Protein AF-A0A927SHE0-F1 (afdb_monomer_lite)

pLDDT: mean 82.06, std 12.83, range [36.84, 95.5]

Secondary structure (DSSP, 8-state):
--------PPPP-PPP-----SS-TTHHHHHHHHHHHHHHHHHHHHHHHHHT--SSHHHHHHHHHHHHHHHHHHHHHHHHHHHHHHHHHHHHHHHHHHTTPPPPHHHHHHS--TTHHHHHHHHHHHHHHHHHHHHHHH--PPP---PPPPHHHHGGGGSTTTHHHHGGG-------HHHHHHHHHHHHHHHHHHHH-TT-HHHHHHHHHTHHHHHHHHHHHHHHHHHHHHHHHHHHHHHHHHHHHHHHHHHHHHHHHHHTT-STT--

Sequence (267 aa):
MQQKKKQKTIAPVKKPFMRGSAVDGTTAKEAVKFFFALLLMLVANLLLGSASMWDAAWLNIAFNLALLLVIYSVFYQNGSVKGAVAVNQGEIMLQREEAGHNVDPKDRATCYHPLKGLFIGLLGTLPLLICAVVLGFMAQLQYTGLGNLPSWIASLQRQPEMGAALAIYDDAAALNTEDVLRMIVRMYIMPWVNIVDTGNRVGLLWLERLSVLVMALPAVSYGLGYTRGVGIRTRVHTDIAMGKRKRARKERKQQRARVSKGPEQLN

Structure (mmCIF, N/CA/C/O backbone):
data_AF-A0A927SHE0-F1
#
_entry.id   AF-A0A927SHE0-F1
#
loop_
_atom_site.group_PDB
_atom_site.id
_atom_site.type_symbol
_atom_site.label_atom_id
_atom_site.label_alt_id
_atom_site.label_comp_id
_atom_site.label_asym_id
_atom_site.label_entity_id
_atom_site.label_seq_id
_atom_site.pdbx_PDB_ins_code
_atom_site.Cartn_x
_atom_site.Cartn_y
_atom_site.Cartn_z
_atom_site.occupancy
_atom_site.B_iso_or_equiv
_atom_site.auth_seq_id
_atom_site.auth_comp_id
_atom_site.auth_asym_id
_atom_site.auth_atom_id
_atom_site.pdbx_PDB_model_num
ATOM 1 N N . MET A 1 1 ? 0.603 -26.888 42.152 1.00 37.19 1 MET A N 1
ATOM 2 C CA . MET A 1 1 ? 0.425 -26.458 40.744 1.00 37.19 1 MET A CA 1
ATOM 3 C C . MET A 1 1 ? -0.765 -25.505 40.645 1.00 37.19 1 MET A C 1
ATOM 5 O O . MET A 1 1 ? -1.903 -25.944 40.739 1.00 37.19 1 MET A O 1
ATOM 9 N N . GLN A 1 2 ? -0.531 -24.194 40.532 1.00 37.22 2 GLN A N 1
ATOM 10 C CA . GLN A 1 2 ? -1.612 -23.212 40.373 1.00 37.22 2 GLN A CA 1
ATOM 11 C C . GLN A 1 2 ? -2.127 -23.240 38.928 1.00 37.22 2 GLN A C 1
ATOM 13 O O . GLN A 1 2 ? -1.436 -22.814 38.003 1.0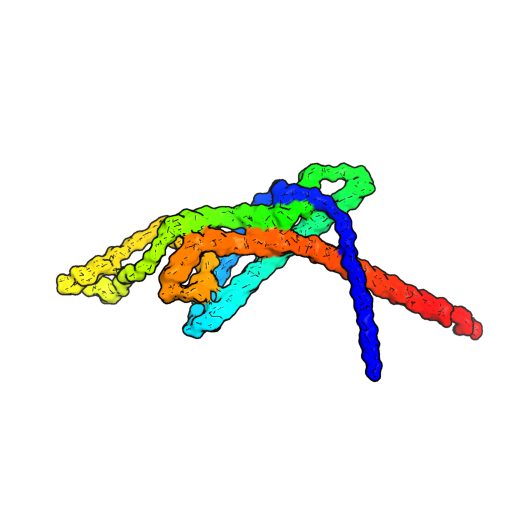0 37.22 2 GLN A O 1
ATOM 18 N N . GLN A 1 3 ? -3.348 -23.735 38.722 1.00 36.84 3 GLN A N 1
ATOM 19 C CA . GLN A 1 3 ? -4.032 -23.627 37.436 1.00 36.84 3 GLN A CA 1
ATOM 20 C C . GLN A 1 3 ? -4.277 -22.142 37.120 1.00 36.84 3 GLN A C 1
ATOM 22 O O . GLN A 1 3 ? -5.165 -21.503 37.693 1.00 36.84 3 GLN A O 1
ATOM 27 N N . LYS A 1 4 ? -3.495 -21.574 36.190 1.00 39.28 4 LYS A N 1
ATOM 28 C CA . LYS A 1 4 ? -3.797 -20.284 35.551 1.00 39.28 4 LYS A CA 1
ATOM 29 C C . LYS A 1 4 ? -5.188 -20.393 34.919 1.00 39.28 4 LYS A C 1
ATOM 31 O O . LYS A 1 4 ? -5.344 -20.981 33.851 1.00 39.28 4 LYS A O 1
ATOM 36 N N . LYS A 1 5 ? -6.209 -19.832 35.577 1.00 40.69 5 LYS A N 1
ATOM 37 C CA . LYS A 1 5 ? -7.553 -19.654 35.006 1.00 40.69 5 LYS A CA 1
ATOM 38 C C . LYS A 1 5 ? -7.408 -18.953 33.654 1.00 40.69 5 LYS A C 1
ATOM 40 O O . LYS A 1 5 ? -7.139 -17.752 33.622 1.00 40.69 5 LYS A O 1
ATOM 45 N N . LYS A 1 6 ? -7.598 -19.694 32.554 1.00 40.31 6 LYS A N 1
ATOM 46 C CA . LYS A 1 6 ? -7.724 -19.136 31.201 1.00 40.31 6 LYS A CA 1
ATOM 47 C C . LYS A 1 6 ? -8.777 -18.029 31.258 1.00 40.31 6 LYS A C 1
ATOM 49 O O . LYS A 1 6 ? -9.947 -18.285 31.551 1.00 40.31 6 LYS A O 1
ATOM 54 N N . GLN A 1 7 ? -8.348 -16.786 31.053 1.00 43.44 7 GLN A N 1
ATOM 55 C CA . GLN A 1 7 ? -9.254 -15.656 30.889 1.00 43.44 7 GLN A CA 1
ATOM 56 C C . GLN A 1 7 ? -10.200 -16.000 29.738 1.00 43.44 7 GLN A C 1
ATOM 58 O O . GLN A 1 7 ? -9.745 -16.203 28.618 1.00 43.44 7 GLN A O 1
ATOM 63 N N . LYS A 1 8 ? -11.506 -16.108 30.019 1.00 47.25 8 LYS A N 1
ATOM 64 C CA . LYS A 1 8 ? -12.535 -16.236 28.980 1.00 47.25 8 LYS A CA 1
ATOM 65 C C . LYS A 1 8 ? -12.424 -15.015 28.066 1.00 47.25 8 LYS A C 1
ATOM 67 O O . LYS A 1 8 ? -12.847 -13.925 28.457 1.00 47.25 8 LYS A O 1
ATOM 72 N N . THR A 1 9 ? -11.826 -15.201 26.894 1.00 52.00 9 THR A N 1
ATOM 73 C CA . THR A 1 9 ? -11.775 -14.220 25.812 1.00 52.00 9 THR A CA 1
ATOM 74 C C . THR A 1 9 ? -13.210 -13.852 25.459 1.00 52.00 9 THR A C 1
ATOM 76 O O . THR A 1 9 ? -14.054 -14.718 25.233 1.00 52.00 9 THR A O 1
ATOM 79 N N . ILE A 1 10 ? -13.521 -12.561 25.526 1.00 59.47 10 ILE A N 1
ATOM 80 C CA . ILE A 1 10 ? -14.857 -12.054 25.222 1.00 59.47 10 ILE A CA 1
ATOM 81 C C . ILE A 1 10 ? -15.063 -12.182 23.711 1.00 59.47 10 ILE A C 1
ATOM 83 O O . ILE A 1 10 ? -14.158 -11.867 22.939 1.00 59.47 10 ILE A O 1
ATOM 87 N N . ALA A 1 11 ? -16.228 -12.690 23.300 1.00 71.62 11 ALA A N 1
ATOM 88 C CA . ALA A 1 11 ? -16.574 -12.803 21.890 1.00 71.62 11 ALA A CA 1
ATOM 89 C C . ALA A 1 11 ? -16.515 -11.413 21.223 1.00 71.62 11 ALA A C 1
ATOM 91 O O . ALA A 1 11 ? -16.911 -10.425 21.851 1.00 71.62 11 ALA A O 1
ATOM 92 N N . PRO A 1 12 ? -16.010 -11.315 19.983 1.00 68.06 12 PRO A N 1
ATOM 93 C CA . PRO A 1 12 ? -15.840 -10.034 19.308 1.00 68.06 12 PRO A CA 1
ATOM 94 C C . PRO A 1 12 ? -17.186 -9.318 19.129 1.00 68.06 12 PRO A C 1
ATOM 96 O O . PRO A 1 12 ? -18.136 -9.895 18.602 1.00 68.06 12 PRO A O 1
ATOM 99 N N . VAL A 1 13 ? -17.259 -8.048 19.540 1.00 75.44 13 VAL A N 1
ATOM 100 C CA . VAL A 1 13 ? -18.470 -7.220 19.416 1.00 75.44 13 VAL A CA 1
ATOM 101 C C . VAL A 1 13 ? -18.495 -6.568 18.035 1.00 75.44 13 VAL A C 1
ATOM 103 O O . VAL A 1 13 ? -17.808 -5.574 17.797 1.00 75.44 13 VAL A O 1
ATOM 106 N N . LYS A 1 14 ? -19.286 -7.131 17.119 1.00 76.06 14 LYS A N 1
ATOM 107 C CA . LYS A 1 14 ? -19.527 -6.568 15.783 1.00 76.06 14 LYS A CA 1
ATOM 108 C C . LYS A 1 14 ? -20.750 -5.653 15.827 1.00 76.06 14 LYS A C 1
ATOM 110 O O . LYS A 1 14 ? -21.826 -6.106 16.205 1.00 76.06 14 LYS A O 1
ATOM 115 N N . LYS A 1 15 ? -20.586 -4.387 15.441 1.00 78.81 15 LYS A N 1
ATOM 116 C CA . LYS A 1 15 ? -21.706 -3.452 15.261 1.00 78.81 15 LYS A CA 1
ATOM 117 C C . LYS A 1 15 ? -22.115 -3.385 13.788 1.00 78.81 15 LYS A C 1
ATOM 119 O O . LYS A 1 15 ? -21.227 -3.483 12.935 1.00 78.81 15 LYS A O 1
ATOM 124 N N . PRO A 1 16 ? -23.415 -3.231 13.484 1.00 83.38 16 PRO A N 1
ATOM 125 C CA . PRO A 1 16 ? -23.854 -2.933 12.128 1.00 83.38 16 PRO A CA 1
ATOM 126 C C . PRO A 1 16 ? -23.364 -1.538 11.714 1.00 83.38 16 PRO A C 1
ATOM 128 O O . PRO A 1 16 ? -23.184 -0.653 12.551 1.00 83.38 16 PRO A O 1
ATOM 131 N N . PHE A 1 17 ? -23.109 -1.362 10.421 1.00 84.62 17 PHE A N 1
ATOM 132 C CA . PHE A 1 17 ? -22.696 -0.093 9.826 1.00 84.62 17 PHE A CA 1
ATOM 133 C C . PHE A 1 17 ? -23.261 0.009 8.409 1.00 84.62 17 PHE A C 1
ATOM 135 O O . PHE A 1 17 ? -23.391 -1.005 7.716 1.00 84.62 17 PHE A O 1
ATOM 142 N N . MET A 1 18 ? -23.566 1.228 7.963 1.00 81.81 18 MET A N 1
ATOM 143 C CA . MET A 1 18 ? -23.965 1.467 6.578 1.00 81.81 18 MET A CA 1
ATOM 144 C C . MET A 1 18 ? -22.792 1.297 5.611 1.00 81.81 18 MET A C 1
ATOM 146 O O . MET A 1 18 ? -21.656 1.672 5.916 1.00 81.81 18 MET A O 1
ATOM 150 N N . ARG A 1 19 ? -23.076 0.764 4.418 1.00 85.62 19 ARG A N 1
ATOM 151 C CA . ARG A 1 19 ? -22.110 0.683 3.316 1.00 85.62 19 ARG A CA 1
ATOM 152 C C . ARG A 1 19 ? -22.261 1.869 2.374 1.00 85.62 19 ARG A C 1
ATOM 154 O O . ARG A 1 19 ? -23.377 2.300 2.098 1.00 85.62 19 ARG A O 1
ATOM 161 N N . GLY A 1 20 ? -21.124 2.362 1.896 1.00 85.25 20 GLY A N 1
ATOM 162 C CA . GLY A 1 20 ? -21.057 3.445 0.919 1.00 85.25 20 GLY A CA 1
ATOM 163 C C . GLY A 1 20 ? -20.741 2.958 -0.490 1.00 85.25 20 GLY A C 1
ATOM 164 O O . GLY A 1 20 ? -20.828 1.767 -0.794 1.00 85.25 20 GLY A O 1
ATOM 165 N N . SER A 1 21 ? -20.343 3.902 -1.342 1.00 86.94 21 SER A N 1
ATOM 166 C CA . SER A 1 21 ? -19.913 3.635 -2.715 1.00 86.94 21 SER A CA 1
ATOM 167 C C . SER A 1 21 ? -18.423 3.290 -2.767 1.00 86.94 21 SER A C 1
ATOM 169 O O . SER A 1 21 ? -17.638 3.683 -1.900 1.00 86.94 21 SER A O 1
ATOM 171 N N . ALA A 1 22 ? -18.017 2.570 -3.813 1.00 81.06 22 ALA A N 1
ATOM 172 C CA . ALA A 1 22 ? -16.611 2.308 -4.099 1.00 81.06 22 ALA A CA 1
ATOM 173 C C . ALA A 1 22 ? -15.843 3.576 -4.516 1.00 81.06 22 ALA A C 1
ATOM 175 O O . ALA A 1 22 ? -14.646 3.666 -4.256 1.00 81.06 22 ALA A O 1
ATOM 176 N N . VAL A 1 23 ? -16.536 4.546 -5.123 1.00 83.62 23 VAL A N 1
ATOM 177 C CA . VAL A 1 23 ? -15.992 5.837 -5.564 1.00 83.62 23 VAL A CA 1
ATOM 178 C C . VAL A 1 23 ? -16.924 6.950 -5.097 1.00 83.62 23 VAL A C 1
ATOM 180 O O . VAL A 1 23 ? -18.145 6.856 -5.234 1.00 83.62 23 VAL A O 1
ATOM 183 N N . ASP A 1 24 ? -16.343 7.997 -4.525 1.00 85.69 24 ASP A N 1
ATOM 184 C CA . ASP A 1 24 ? -17.042 9.170 -4.003 1.00 85.69 24 ASP A CA 1
ATOM 185 C C . ASP A 1 24 ? -16.231 10.456 -4.243 1.00 85.69 24 ASP A C 1
ATOM 187 O O . ASP A 1 24 ? -15.073 10.416 -4.662 1.00 85.69 24 ASP A O 1
ATOM 191 N N . GLY A 1 25 ? -16.809 11.617 -3.918 1.00 79.12 25 GLY A N 1
ATOM 192 C CA . GLY A 1 25 ? -16.132 12.913 -4.071 1.00 79.12 25 GLY A CA 1
ATOM 193 C C . GLY A 1 25 ? -14.854 13.071 -3.232 1.00 79.12 25 GLY A C 1
ATOM 194 O O . GLY A 1 25 ? -14.047 13.958 -3.498 1.00 79.12 25 GLY A O 1
ATOM 195 N N . THR A 1 26 ? -14.627 12.204 -2.237 1.00 83.06 26 THR A N 1
ATOM 196 C CA . THR A 1 26 ? -13.404 12.219 -1.418 1.00 83.06 26 THR A CA 1
ATOM 197 C C . THR A 1 26 ? -12.286 11.350 -1.993 1.00 83.06 26 THR A C 1
ATOM 199 O O . THR A 1 26 ? -11.118 11.568 -1.670 1.00 83.06 26 THR A O 1
ATOM 202 N N . THR A 1 27 ? -12.619 10.424 -2.896 1.00 87.62 27 THR A N 1
ATOM 203 C CA . THR A 1 27 ? -11.689 9.456 -3.491 1.00 87.62 27 THR A CA 1
ATOM 204 C C . THR A 1 27 ? -10.537 10.149 -4.217 1.00 87.62 27 THR A C 1
ATOM 206 O O . THR A 1 27 ? -9.382 9.801 -3.984 1.00 87.62 27 THR A O 1
ATOM 209 N N . ALA A 1 28 ? -10.815 11.185 -5.017 1.00 88.38 28 ALA A N 1
ATOM 210 C CA . ALA A 1 28 ? -9.780 11.926 -5.745 1.00 88.38 28 ALA A CA 1
ATOM 211 C C . ALA A 1 28 ? -8.784 12.620 -4.801 1.00 88.38 28 ALA A C 1
ATOM 213 O O . ALA A 1 28 ? -7.571 12.495 -4.956 1.00 88.38 28 ALA A O 1
ATOM 214 N N . LYS A 1 29 ? -9.285 13.300 -3.762 1.00 90.75 29 LYS A N 1
ATOM 215 C CA . LYS A 1 29 ? -8.440 13.981 -2.769 1.00 90.75 29 LYS A CA 1
ATOM 216 C C . LYS A 1 29 ? -7.537 13.000 -2.019 1.00 90.75 29 LYS A C 1
ATOM 218 O O . LYS A 1 29 ? -6.384 13.310 -1.732 1.00 90.75 29 LYS A O 1
ATOM 223 N N . GLU A 1 30 ? -8.057 11.827 -1.677 1.00 89.69 30 GLU A N 1
ATOM 224 C CA . GLU A 1 30 ? -7.282 10.791 -0.990 1.00 89.69 30 GLU A CA 1
ATOM 225 C C . GLU A 1 30 ? -6.273 10.111 -1.923 1.00 89.69 30 GLU A C 1
ATOM 227 O O . GLU A 1 30 ? -5.162 9.819 -1.487 1.00 89.69 30 GLU A O 1
ATOM 232 N N . ALA A 1 31 ? -6.602 9.946 -3.204 1.00 92.31 31 ALA A N 1
ATOM 233 C CA . ALA A 1 31 ? -5.669 9.447 -4.210 1.00 92.31 31 ALA A CA 1
ATOM 234 C C . ALA A 1 31 ? -4.486 10.404 -4.425 1.00 92.31 31 ALA A C 1
ATOM 236 O O . ALA A 1 31 ? -3.349 9.954 -4.522 1.00 92.31 31 ALA A O 1
ATOM 237 N N . VAL A 1 32 ? -4.716 11.722 -4.399 1.00 93.62 32 VAL A N 1
ATOM 238 C CA . VAL A 1 32 ? -3.633 12.721 -4.455 1.00 93.62 32 VAL A CA 1
ATOM 239 C C . VAL A 1 32 ? -2.707 12.598 -3.242 1.00 93.62 32 VAL A C 1
ATOM 241 O O . VAL A 1 32 ? -1.489 12.568 -3.394 1.00 93.62 32 VAL A O 1
ATOM 244 N N . LYS A 1 33 ? -3.256 12.458 -2.028 1.00 92.88 33 LYS A N 1
ATOM 245 C CA . LYS A 1 33 ? -2.432 12.214 -0.828 1.00 92.88 33 LYS A CA 1
ATOM 246 C C . LYS A 1 33 ? -1.628 10.919 -0.946 1.00 92.88 33 LYS A C 1
ATOM 248 O O . LYS A 1 33 ? -0.468 10.884 -0.547 1.00 92.88 33 LYS A O 1
ATOM 253 N N . PHE A 1 34 ? -2.243 9.871 -1.493 1.00 93.38 34 PHE A N 1
ATOM 254 C CA . PHE A 1 34 ? -1.574 8.602 -1.752 1.00 93.38 34 PHE A CA 1
ATOM 255 C C . PHE A 1 34 ? -0.419 8.773 -2.745 1.00 93.38 34 PHE A C 1
ATOM 257 O O . PHE A 1 34 ? 0.677 8.288 -2.486 1.00 93.38 34 PHE A O 1
ATOM 264 N N . PHE A 1 35 ? -0.625 9.525 -3.827 1.00 93.31 35 PHE A N 1
ATOM 265 C CA . PHE A 1 35 ? 0.414 9.842 -4.803 1.00 93.31 35 PHE A CA 1
ATOM 266 C C . PHE A 1 35 ? 1.612 10.561 -4.166 1.00 93.31 35 PHE A C 1
ATOM 268 O O . PHE A 1 35 ? 2.749 10.144 -4.362 1.00 93.31 35 PHE A O 1
ATOM 275 N N . PHE A 1 36 ? 1.386 11.568 -3.317 1.00 93.62 36 PHE A N 1
ATOM 276 C CA . PHE A 1 36 ? 2.486 12.213 -2.586 1.00 93.62 36 PHE A CA 1
ATOM 277 C C . PHE A 1 36 ? 3.212 11.252 -1.634 1.00 93.62 36 PHE A C 1
ATOM 279 O O . PHE A 1 36 ? 4.434 11.321 -1.509 1.00 93.62 36 PHE A O 1
ATOM 286 N N . ALA A 1 37 ? 2.497 10.315 -1.005 1.00 92.81 37 ALA A N 1
ATOM 287 C CA . ALA A 1 37 ? 3.133 9.264 -0.214 1.00 92.81 37 ALA A CA 1
ATOM 288 C C . ALA A 1 37 ? 4.005 8.328 -1.077 1.00 92.81 37 ALA A C 1
ATOM 290 O O . ALA A 1 37 ? 5.060 7.894 -0.617 1.00 92.81 37 ALA A O 1
ATOM 291 N N . LEU A 1 38 ? 3.619 8.058 -2.332 1.00 92.88 38 LEU A N 1
ATOM 292 C CA . LEU A 1 38 ? 4.463 7.321 -3.281 1.00 92.88 38 LEU A CA 1
ATOM 293 C C . LEU A 1 38 ? 5.707 8.115 -3.684 1.00 92.88 38 LEU A C 1
ATOM 295 O O . LEU A 1 38 ? 6.773 7.522 -3.802 1.00 92.88 38 LEU A O 1
ATOM 299 N N . LEU A 1 39 ? 5.606 9.435 -3.865 1.00 92.38 39 LEU A N 1
ATOM 300 C CA . LEU A 1 39 ? 6.776 10.275 -4.150 1.00 92.38 39 LEU A CA 1
ATOM 301 C C . LEU A 1 39 ? 7.771 10.266 -2.982 1.00 92.38 39 LEU A C 1
ATOM 303 O O . LEU A 1 39 ? 8.974 10.141 -3.198 1.00 92.38 39 LEU A O 1
ATOM 307 N N . LEU A 1 40 ? 7.279 10.319 -1.742 1.00 92.44 40 LEU A N 1
ATOM 308 C CA . LEU A 1 40 ? 8.126 10.165 -0.556 1.00 92.44 40 LEU A CA 1
ATOM 309 C C . LEU A 1 40 ? 8.765 8.774 -0.483 1.00 92.44 40 LEU A C 1
ATOM 311 O O . LEU A 1 40 ? 9.948 8.667 -0.171 1.00 92.44 40 LEU A O 1
ATOM 315 N N . MET A 1 41 ? 8.015 7.715 -0.808 1.00 91.69 41 MET A N 1
ATOM 316 C CA . MET A 1 41 ? 8.561 6.357 -0.924 1.00 91.69 41 MET A CA 1
ATOM 317 C C . MET A 1 41 ? 9.655 6.287 -1.991 1.00 91.69 41 MET A C 1
ATOM 319 O O . MET A 1 41 ? 10.666 5.637 -1.771 1.00 91.69 41 MET A O 1
ATOM 323 N N . LEU A 1 42 ? 9.466 6.951 -3.127 1.00 91.06 42 LEU A N 1
ATOM 324 C CA . LEU A 1 42 ? 10.422 6.974 -4.227 1.00 91.06 42 LEU A CA 1
ATOM 325 C C . LEU A 1 42 ? 11.745 7.620 -3.771 1.00 91.06 42 LEU A C 1
ATOM 327 O O . LEU A 1 42 ? 12.810 7.042 -3.974 1.00 91.06 42 LEU A O 1
ATOM 331 N N . VAL A 1 43 ? 11.687 8.751 -3.059 1.00 90.69 43 VAL A N 1
ATOM 332 C CA . VAL A 1 43 ? 12.871 9.378 -2.435 1.00 90.69 43 VAL A CA 1
ATOM 333 C C . VAL A 1 43 ? 13.500 8.474 -1.372 1.00 90.69 43 VAL A C 1
ATOM 335 O O . VAL A 1 43 ? 14.716 8.299 -1.357 1.00 90.69 43 VAL A O 1
ATOM 338 N N . ALA A 1 44 ? 12.693 7.856 -0.508 1.00 89.94 44 ALA A N 1
ATOM 339 C CA . ALA A 1 44 ? 13.190 6.939 0.515 1.00 89.94 44 ALA A 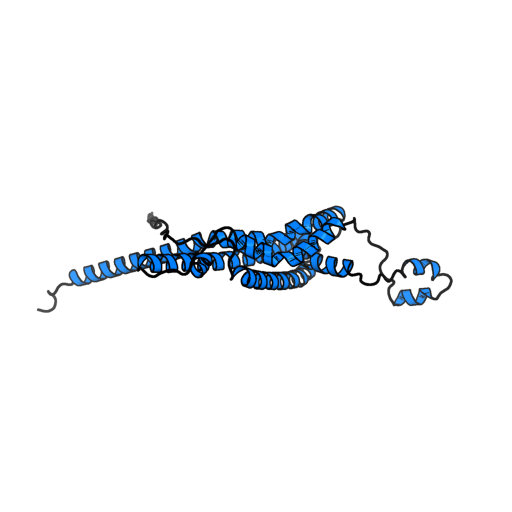CA 1
ATOM 340 C C . ALA A 1 44 ? 13.881 5.710 -0.097 1.00 89.94 44 ALA A C 1
ATOM 342 O O . ALA A 1 44 ? 14.936 5.307 0.381 1.00 89.94 44 ALA A O 1
ATOM 343 N N . ASN A 1 45 ? 13.329 5.150 -1.175 1.00 89.81 45 ASN A N 1
ATOM 344 C CA . ASN A 1 45 ? 13.911 4.028 -1.905 1.00 89.81 45 ASN A CA 1
ATOM 345 C C . ASN A 1 45 ? 15.232 4.399 -2.569 1.00 89.81 45 ASN A C 1
ATOM 347 O O . ASN A 1 45 ? 16.142 3.577 -2.558 1.00 89.81 45 ASN A O 1
ATOM 351 N N . LEU A 1 46 ? 15.370 5.623 -3.088 1.00 87.75 46 LEU A N 1
ATOM 352 C CA . LEU A 1 46 ? 16.654 6.103 -3.595 1.00 87.75 46 LEU A CA 1
ATOM 353 C C . LEU A 1 46 ? 17.708 6.140 -2.488 1.00 87.75 46 LEU A C 1
ATOM 355 O O . LEU A 1 46 ? 18.779 5.558 -2.631 1.00 87.75 46 LEU A O 1
ATOM 359 N N . LEU A 1 47 ? 17.408 6.833 -1.387 1.00 88.31 47 LEU A N 1
ATOM 360 C CA . LEU A 1 47 ? 18.359 7.056 -0.295 1.00 88.31 47 LEU A CA 1
ATOM 361 C C . LEU A 1 47 ? 18.725 5.754 0.421 1.00 88.31 47 LEU A C 1
ATOM 363 O O . LEU A 1 47 ? 19.895 5.481 0.664 1.00 88.31 47 LEU A O 1
ATOM 367 N N . LEU A 1 48 ? 17.727 4.932 0.742 1.00 85.38 48 LEU A N 1
ATOM 368 C CA . LEU A 1 48 ? 17.945 3.677 1.453 1.00 85.38 48 LEU A CA 1
ATOM 369 C C . LEU A 1 48 ? 18.483 2.603 0.509 1.00 85.38 48 LEU A C 1
ATOM 371 O O . LEU A 1 48 ? 19.372 1.860 0.901 1.00 85.38 48 LEU A O 1
ATOM 375 N N . GLY A 1 49 ? 18.011 2.540 -0.737 1.00 79.44 49 GLY A N 1
ATOM 376 C CA . GLY A 1 49 ? 18.494 1.580 -1.729 1.00 79.44 49 GLY A CA 1
ATOM 377 C C . GLY A 1 49 ? 19.953 1.819 -2.113 1.00 79.44 49 GLY A C 1
ATOM 378 O O . GLY A 1 49 ? 20.716 0.858 -2.178 1.00 79.44 49 GLY A O 1
ATOM 379 N N . SER A 1 50 ? 20.366 3.078 -2.293 1.00 78.25 50 SER A N 1
ATOM 380 C CA . SER A 1 50 ? 21.776 3.425 -2.539 1.00 78.25 50 SER A CA 1
ATOM 381 C C . SER A 1 50 ? 22.676 3.146 -1.333 1.00 78.25 50 SER A C 1
ATOM 383 O O . SER A 1 50 ? 23.784 2.650 -1.505 1.00 78.25 50 SER A O 1
ATOM 385 N N . ALA A 1 51 ? 22.197 3.383 -0.108 1.00 78.50 51 ALA A N 1
ATOM 386 C CA . ALA A 1 51 ? 22.960 3.103 1.110 1.00 78.50 51 ALA A CA 1
ATOM 387 C C . ALA A 1 51 ? 23.100 1.600 1.426 1.00 78.50 51 ALA A C 1
ATOM 389 O O . ALA A 1 51 ? 23.898 1.227 2.282 1.00 78.50 51 ALA A O 1
ATOM 390 N N . SER A 1 52 ? 22.321 0.739 0.764 1.00 70.69 52 SER A N 1
ATOM 391 C CA . SER A 1 52 ? 22.183 -0.683 1.112 1.00 70.69 52 SER A CA 1
ATOM 392 C C . SER A 1 52 ? 22.871 -1.634 0.139 1.00 70.69 52 SER A C 1
ATOM 394 O O . SER A 1 52 ? 22.528 -2.813 0.104 1.00 70.69 52 SER A O 1
ATOM 396 N N . MET A 1 53 ? 23.825 -1.147 -0.653 1.00 71.56 53 MET A N 1
ATOM 397 C CA . MET A 1 53 ? 24.630 -1.989 -1.539 1.00 71.56 53 MET A CA 1
ATOM 398 C C . MET A 1 53 ? 25.721 -2.688 -0.720 1.00 71.56 53 MET A C 1
ATOM 400 O O . MET A 1 53 ? 26.843 -2.207 -0.603 1.00 71.56 53 MET A O 1
ATOM 404 N N . TRP A 1 54 ? 25.353 -3.801 -0.086 1.00 77.75 54 TRP A N 1
ATOM 405 C CA . TRP A 1 54 ? 26.277 -4.634 0.684 1.00 77.75 54 TRP A CA 1
ATOM 406 C C . TRP A 1 54 ? 27.008 -5.624 -0.230 1.00 77.75 54 TRP A C 1
ATOM 408 O O . TRP A 1 54 ? 26.364 -6.277 -1.049 1.00 77.75 54 TRP A O 1
ATOM 418 N N . ASP A 1 55 ? 28.312 -5.826 -0.012 1.00 76.69 55 ASP A N 1
ATOM 419 C CA . ASP A 1 55 ? 29.113 -6.817 -0.760 1.00 76.69 55 ASP A CA 1
ATOM 420 C C . ASP A 1 55 ? 28.611 -8.257 -0.561 1.00 76.69 55 ASP A C 1
ATOM 422 O O . ASP A 1 55 ? 28.704 -9.111 -1.443 1.00 76.69 55 ASP A O 1
ATOM 426 N N . ALA A 1 56 ? 28.047 -8.550 0.614 1.00 85.12 56 ALA A N 1
ATOM 427 C CA . ALA A 1 56 ? 27.455 -9.848 0.900 1.00 85.12 56 ALA A CA 1
ATOM 428 C C . ALA A 1 56 ? 26.036 -9.943 0.314 1.00 85.12 56 ALA A C 1
ATOM 430 O O . ALA A 1 56 ? 25.093 -9.350 0.845 1.00 85.12 56 ALA A O 1
ATOM 431 N N . ALA A 1 57 ? 25.864 -10.773 -0.720 1.00 83.19 57 ALA A N 1
ATOM 432 C CA . ALA A 1 57 ? 24.587 -10.953 -1.422 1.00 83.19 57 ALA A CA 1
ATOM 433 C C . ALA A 1 57 ? 23.407 -11.281 -0.486 1.00 83.19 57 ALA A C 1
ATOM 435 O O . ALA A 1 57 ? 22.325 -10.709 -0.613 1.00 83.19 57 ALA A O 1
ATOM 436 N N . TRP A 1 58 ? 23.607 -12.160 0.501 1.00 86.56 58 TRP A N 1
ATOM 437 C CA . TRP A 1 58 ? 22.547 -12.534 1.446 1.00 86.56 58 TRP A CA 1
ATOM 438 C C . TRP A 1 58 ? 22.115 -11.363 2.343 1.00 86.56 58 TRP A C 1
ATOM 440 O O . TRP A 1 58 ? 20.930 -11.237 2.653 1.00 86.56 58 TRP A O 1
ATOM 450 N N . LEU A 1 59 ? 23.056 -10.496 2.737 1.00 86.88 59 LEU A N 1
ATOM 451 C CA . LEU A 1 59 ? 22.790 -9.326 3.572 1.00 86.88 59 LEU A CA 1
ATOM 452 C C . LEU A 1 59 ? 22.048 -8.258 2.765 1.00 86.88 59 LEU A C 1
ATOM 454 O O . LEU A 1 59 ? 21.073 -7.688 3.252 1.00 86.88 59 LEU A O 1
ATOM 458 N N . ASN A 1 60 ? 22.459 -8.059 1.508 1.00 86.88 60 ASN A N 1
ATOM 459 C CA . ASN A 1 60 ? 21.790 -7.172 0.564 1.00 86.88 60 ASN A CA 1
ATOM 460 C C . ASN A 1 60 ? 20.326 -7.597 0.340 1.00 86.88 60 ASN A C 1
ATOM 462 O O . ASN A 1 60 ? 19.406 -6.792 0.499 1.00 86.88 60 ASN A O 1
ATOM 466 N N . ILE A 1 61 ? 20.088 -8.887 0.077 1.00 89.75 61 ILE A N 1
ATOM 467 C CA . ILE A 1 61 ? 18.735 -9.438 -0.086 1.00 89.75 61 ILE A CA 1
ATOM 468 C C . ILE A 1 61 ? 17.916 -9.272 1.201 1.00 89.75 61 ILE A C 1
ATOM 470 O O . ILE A 1 61 ? 16.795 -8.764 1.154 1.00 89.75 61 ILE A O 1
ATOM 474 N N . ALA A 1 62 ? 18.462 -9.664 2.357 1.00 91.12 62 ALA A N 1
ATOM 475 C CA . ALA A 1 62 ? 17.753 -9.586 3.632 1.00 91.12 62 ALA A CA 1
ATOM 476 C C . ALA A 1 62 ? 17.365 -8.144 3.994 1.00 91.12 62 ALA A C 1
ATOM 478 O O . ALA A 1 62 ? 16.229 -7.894 4.407 1.00 91.12 62 ALA A O 1
ATOM 479 N N . PHE A 1 63 ? 18.278 -7.190 3.799 1.00 90.06 63 PHE A N 1
ATOM 480 C CA . PHE A 1 63 ? 18.032 -5.784 4.096 1.00 90.06 63 PHE A CA 1
ATOM 481 C C . PHE A 1 63 ? 16.973 -5.181 3.167 1.00 90.06 63 PHE A C 1
ATOM 483 O O . PHE A 1 63 ? 16.019 -4.567 3.645 1.00 90.06 63 PHE A O 1
ATOM 490 N N . ASN A 1 64 ? 17.087 -5.381 1.850 1.00 90.56 64 ASN A N 1
ATOM 491 C CA . ASN A 1 64 ? 16.121 -4.822 0.899 1.00 90.56 64 ASN A CA 1
ATOM 492 C C . ASN A 1 64 ? 14.733 -5.467 1.046 1.00 90.56 64 ASN A C 1
ATOM 494 O O . ASN A 1 64 ? 13.721 -4.776 0.921 1.00 90.56 64 ASN A O 1
ATOM 498 N N . LEU A 1 65 ? 14.653 -6.754 1.404 1.00 91.81 65 LEU A N 1
ATOM 499 C CA . LEU A 1 65 ? 13.384 -7.386 1.777 1.00 91.81 65 LEU A CA 1
ATOM 500 C C . LEU A 1 65 ? 12.788 -6.761 3.042 1.00 91.81 65 LEU A C 1
ATOM 502 O O . LEU A 1 65 ? 11.595 -6.458 3.066 1.00 91.81 65 LEU A O 1
ATOM 506 N N . ALA A 1 66 ? 13.596 -6.529 4.080 1.00 92.50 66 ALA A N 1
ATOM 507 C CA . ALA A 1 66 ? 13.139 -5.852 5.292 1.00 92.50 66 ALA A CA 1
ATOM 508 C C . ALA A 1 66 ? 12.650 -4.425 4.994 1.00 92.50 66 ALA A C 1
ATOM 510 O O . ALA A 1 66 ? 11.589 -4.028 5.479 1.00 92.50 66 ALA A O 1
ATOM 511 N N . LEU A 1 67 ? 13.364 -3.684 4.143 1.00 91.38 67 LEU A N 1
ATOM 512 C CA . LEU A 1 67 ? 12.974 -2.353 3.684 1.00 91.38 67 LEU A CA 1
ATOM 513 C C . LEU A 1 67 ? 11.608 -2.377 2.984 1.00 91.38 67 LEU A C 1
ATOM 515 O O . LEU A 1 67 ? 10.710 -1.619 3.355 1.00 91.38 67 LEU A O 1
ATOM 519 N N . LEU A 1 68 ? 11.418 -3.284 2.021 1.00 92.25 68 LEU A N 1
ATOM 520 C CA . LEU A 1 68 ? 10.142 -3.459 1.322 1.00 92.25 68 LEU A CA 1
ATOM 521 C C . LEU A 1 68 ? 9.008 -3.816 2.288 1.00 92.25 68 LEU A C 1
ATOM 523 O O . LEU A 1 68 ? 7.922 -3.242 2.200 1.00 92.25 68 LEU A O 1
ATOM 527 N N . LEU A 1 69 ? 9.258 -4.714 3.247 1.00 94.00 69 LEU A N 1
ATOM 528 C CA . LEU A 1 69 ? 8.282 -5.075 4.275 1.00 94.00 69 LEU A CA 1
ATOM 529 C C . LEU A 1 69 ? 7.882 -3.869 5.126 1.00 94.00 69 LEU A C 1
ATOM 531 O O . LEU A 1 69 ? 6.690 -3.661 5.355 1.00 94.00 69 LEU A O 1
ATOM 535 N N . VAL A 1 70 ? 8.844 -3.053 5.564 1.00 93.50 70 VAL A N 1
ATOM 536 C CA . VAL A 1 70 ? 8.572 -1.836 6.340 1.00 93.50 70 VAL A CA 1
ATOM 537 C C . VAL A 1 70 ? 7.727 -0.866 5.518 1.00 93.50 70 VAL A C 1
ATOM 539 O O . VAL A 1 70 ? 6.660 -0.457 5.977 1.00 93.50 70 VAL A O 1
ATOM 542 N N . ILE A 1 71 ? 8.130 -0.562 4.286 1.00 91.88 71 ILE A N 1
ATOM 543 C CA . ILE A 1 71 ? 7.409 0.369 3.410 1.00 91.88 71 ILE A CA 1
ATOM 544 C C . ILE A 1 71 ? 5.979 -0.115 3.155 1.00 91.88 71 ILE A C 1
ATOM 546 O O . ILE A 1 71 ? 5.017 0.623 3.379 1.00 91.88 71 ILE A O 1
ATOM 550 N N . TYR A 1 72 ? 5.803 -1.371 2.746 1.00 93.88 72 TYR A N 1
ATOM 551 C CA . TYR A 1 72 ? 4.474 -1.923 2.487 1.00 93.88 72 TYR A CA 1
ATOM 552 C C . TYR A 1 72 ? 3.629 -2.018 3.759 1.00 93.88 72 TYR A C 1
ATOM 554 O O . TYR A 1 72 ? 2.411 -1.834 3.692 1.00 93.88 72 TYR A O 1
ATOM 562 N N . SER A 1 73 ? 4.247 -2.222 4.927 1.00 93.81 73 SER A N 1
ATOM 563 C CA . SER A 1 73 ? 3.536 -2.181 6.206 1.00 93.81 73 SER A CA 1
ATOM 564 C C . SER A 1 73 ? 2.991 -0.786 6.522 1.00 93.81 73 SER A C 1
ATOM 566 O O . SER A 1 73 ? 1.872 -0.686 7.021 1.00 93.81 73 SER A O 1
ATOM 568 N N . VAL A 1 74 ? 3.709 0.286 6.169 1.00 94.81 74 VAL A N 1
ATOM 569 C CA . VAL A 1 74 ? 3.245 1.672 6.346 1.00 94.81 74 VAL A CA 1
ATOM 570 C C . VAL A 1 74 ? 2.020 1.944 5.470 1.00 94.81 74 VAL A C 1
ATOM 572 O O . VAL A 1 74 ? 1.011 2.454 5.961 1.00 94.81 74 VAL A O 1
ATOM 575 N N . PHE A 1 75 ? 2.044 1.538 4.196 1.00 95.12 75 PHE A N 1
ATOM 576 C CA . PHE A 1 75 ? 0.879 1.663 3.309 1.00 95.12 75 PHE A CA 1
ATOM 577 C C . PHE A 1 75 ? -0.316 0.840 3.799 1.00 95.12 75 PHE A C 1
ATOM 579 O O . PHE A 1 75 ? -1.443 1.341 3.836 1.00 95.12 75 PHE A O 1
ATOM 586 N N . TYR A 1 76 ? -0.070 -0.387 4.255 1.00 95.50 76 TYR A N 1
ATOM 587 C CA . TYR A 1 76 ? -1.093 -1.233 4.860 1.00 95.50 76 TYR A CA 1
ATOM 588 C C . TYR A 1 76 ? -1.697 -0.598 6.124 1.00 95.50 76 TYR A C 1
ATOM 590 O O . TYR A 1 76 ? -2.919 -0.588 6.294 1.00 95.50 76 TYR A O 1
ATOM 598 N N . GLN A 1 77 ? -0.873 -0.019 7.003 1.00 94.25 77 GLN A N 1
ATOM 599 C CA . GLN A 1 77 ? -1.336 0.675 8.206 1.00 94.25 77 GLN A CA 1
ATOM 600 C C . GLN A 1 77 ? -2.184 1.898 7.853 1.00 94.25 77 GLN A C 1
ATOM 602 O O . GLN A 1 77 ? -3.303 2.016 8.361 1.00 94.25 77 GLN A O 1
ATOM 607 N N . ASN A 1 78 ? -1.715 2.742 6.930 1.00 93.75 78 ASN A N 1
ATOM 608 C CA . ASN A 1 78 ? -2.455 3.908 6.443 1.00 93.75 78 ASN A CA 1
ATOM 609 C C . ASN A 1 78 ? -3.823 3.514 5.868 1.00 93.75 78 ASN A C 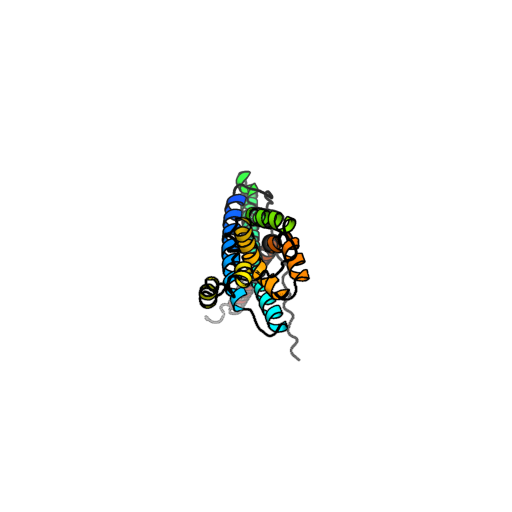1
ATOM 611 O O . ASN A 1 78 ? -4.840 4.126 6.208 1.00 93.75 78 ASN A O 1
ATOM 615 N N . GLY A 1 79 ? -3.869 2.446 5.065 1.00 93.12 79 GLY A N 1
ATOM 616 C CA . GLY A 1 79 ? -5.117 1.880 4.559 1.00 93.12 79 GLY A CA 1
ATOM 617 C C . GLY A 1 79 ? -6.036 1.431 5.692 1.00 93.12 79 GLY A C 1
ATOM 618 O O . GLY A 1 79 ? -7.212 1.791 5.723 1.00 93.12 79 GLY A O 1
ATOM 619 N N . SER A 1 80 ? -5.498 0.708 6.676 1.00 94.00 80 SER A N 1
ATOM 620 C CA . SER A 1 80 ? -6.275 0.156 7.793 1.00 94.00 80 SER A CA 1
ATOM 621 C C . SER A 1 80 ? -6.898 1.214 8.701 1.00 94.00 80 SER A C 1
ATOM 623 O O . SER A 1 80 ? -8.068 1.087 9.076 1.00 94.00 80 SER A O 1
ATOM 625 N N . VAL A 1 81 ? -6.167 2.296 8.983 1.00 93.62 81 VAL A N 1
ATOM 626 C CA . VAL A 1 81 ? -6.679 3.445 9.736 1.00 93.62 81 VAL A CA 1
ATOM 627 C C . VAL A 1 81 ? -7.804 4.112 8.950 1.00 93.62 81 VAL A C 1
ATOM 629 O O . VAL A 1 81 ? -8.876 4.365 9.504 1.00 93.62 81 VAL A O 1
ATOM 632 N N . LYS A 1 82 ? -7.620 4.323 7.640 1.00 92.69 82 LYS A N 1
ATOM 633 C CA . LYS A 1 82 ? -8.656 4.920 6.789 1.00 92.69 82 LYS A CA 1
ATOM 634 C C . LYS A 1 82 ? -9.914 4.053 6.710 1.00 92.69 82 LYS A C 1
ATOM 636 O O . LYS A 1 82 ? -11.024 4.576 6.814 1.00 92.69 82 LYS A O 1
ATOM 641 N N . GLY A 1 83 ? -9.751 2.738 6.585 1.00 91.94 83 GLY A N 1
ATOM 642 C CA . GLY A 1 83 ? -10.854 1.779 6.616 1.00 91.94 83 GLY A CA 1
ATOM 643 C C . GLY A 1 83 ? -11.632 1.846 7.930 1.00 91.94 83 GLY A C 1
ATOM 644 O O . GLY A 1 83 ? -12.859 1.890 7.916 1.00 91.94 83 GLY A O 1
ATOM 645 N N . ALA A 1 84 ? -10.939 1.933 9.070 1.00 92.19 84 ALA A N 1
ATOM 646 C CA . ALA A 1 84 ? -11.580 2.058 10.380 1.00 92.19 84 ALA A CA 1
ATOM 647 C C . ALA A 1 84 ? -12.378 3.368 10.524 1.00 92.19 84 ALA A C 1
ATOM 649 O O . ALA A 1 84 ? -13.475 3.357 11.088 1.00 92.19 84 ALA A O 1
ATOM 650 N N . VAL A 1 85 ? -11.867 4.478 9.979 1.00 92.56 85 VAL A N 1
ATOM 651 C CA . VAL A 1 85 ? -12.582 5.766 9.934 1.00 92.56 85 VAL A CA 1
ATOM 652 C C . VAL A 1 85 ? -13.857 5.659 9.095 1.00 92.56 85 VAL A C 1
ATOM 654 O O . VAL A 1 85 ? -14.914 6.089 9.553 1.00 92.56 85 VAL A O 1
ATOM 657 N N . ALA A 1 86 ? -13.791 5.034 7.918 1.00 91.44 86 ALA A N 1
ATOM 658 C CA . ALA A 1 86 ? -14.956 4.861 7.048 1.00 91.44 86 ALA A CA 1
ATOM 659 C C . ALA A 1 86 ? -16.035 3.956 7.674 1.00 91.44 86 ALA A C 1
ATOM 661 O O . ALA A 1 86 ? -17.230 4.203 7.509 1.00 91.44 86 ALA A O 1
ATOM 662 N N . VAL A 1 87 ? -15.634 2.927 8.432 1.00 91.69 87 VAL A N 1
ATOM 663 C CA . VAL A 1 87 ? -16.576 2.089 9.198 1.00 91.69 87 VAL A CA 1
ATOM 664 C C . VAL A 1 87 ? -17.221 2.898 10.321 1.00 91.69 87 VAL A C 1
ATOM 666 O O . VAL A 1 87 ? -18.431 2.833 10.499 1.00 91.69 87 VAL A O 1
ATOM 669 N N . ASN A 1 88 ? -16.443 3.702 11.053 1.00 91.81 88 ASN A N 1
ATOM 670 C CA . ASN A 1 88 ? -16.976 4.580 12.096 1.00 91.81 88 ASN A CA 1
ATOM 671 C C . ASN A 1 88 ? -17.983 5.598 11.535 1.00 91.81 88 ASN A C 1
ATOM 673 O O . ASN A 1 88 ? -19.011 5.836 12.158 1.00 91.81 88 ASN A O 1
ATOM 677 N N . GLN A 1 89 ? -17.728 6.161 10.352 1.00 89.31 89 GLN A N 1
ATOM 678 C CA . GLN A 1 89 ? -18.703 7.009 9.661 1.00 89.31 89 GLN A CA 1
ATOM 679 C C . GLN A 1 89 ? -19.985 6.235 9.329 1.00 89.31 89 GLN A C 1
ATOM 681 O O . GLN A 1 89 ? -21.072 6.725 9.617 1.00 89.31 89 GLN A O 1
ATOM 686 N N . GLY A 1 90 ? -19.867 5.001 8.828 1.00 88.94 90 GLY A N 1
ATOM 687 C CA . GLY A 1 90 ? -21.019 4.128 8.577 1.00 88.94 90 GLY A CA 1
ATOM 688 C C . GLY A 1 90 ? -21.826 3.776 9.832 1.00 88.94 90 GLY A C 1
ATOM 689 O O . GLY A 1 90 ? -23.043 3.643 9.746 1.00 88.94 90 GLY A O 1
ATOM 690 N N . GLU A 1 91 ? -21.180 3.652 10.996 1.00 90.00 91 GLU A N 1
ATOM 691 C CA . GLU A 1 91 ? -21.861 3.483 12.291 1.00 90.00 91 GLU A CA 1
ATOM 692 C C . GLU A 1 91 ? -22.629 4.749 12.696 1.00 90.00 91 GLU A C 1
ATOM 694 O O . GLU A 1 91 ? -23.777 4.659 13.119 1.00 90.00 91 GLU A O 1
ATOM 699 N N . ILE A 1 92 ? -22.013 5.929 12.552 1.00 88.62 92 ILE A N 1
ATOM 700 C CA . ILE A 1 92 ? -22.639 7.215 12.903 1.00 88.62 92 ILE A CA 1
ATOM 701 C C . ILE A 1 92 ? -23.845 7.491 12.004 1.00 88.62 92 ILE A C 1
ATOM 703 O O . ILE A 1 92 ? -24.885 7.927 12.491 1.00 88.62 92 ILE A O 1
ATOM 707 N N . MET A 1 93 ? -23.725 7.230 10.701 1.00 89.88 93 MET A N 1
ATOM 708 C CA . MET A 1 93 ? -24.839 7.432 9.777 1.00 89.88 93 MET A CA 1
ATOM 709 C C . MET A 1 93 ? -25.991 6.481 10.089 1.00 89.88 93 MET A C 1
ATOM 711 O O . MET A 1 93 ? -27.136 6.921 10.083 1.00 89.88 93 MET A O 1
ATOM 715 N N . LEU A 1 94 ? -25.707 5.214 10.419 1.00 88.31 94 LEU A N 1
ATOM 716 C CA . LEU A 1 94 ? -26.745 4.261 10.822 1.00 88.31 94 LEU A CA 1
ATOM 717 C C . LEU A 1 94 ? -27.510 4.747 12.056 1.00 88.31 94 LEU A C 1
ATOM 719 O O . LEU A 1 94 ? -28.733 4.738 12.062 1.00 88.31 94 LEU A O 1
ATOM 723 N N . GLN A 1 95 ? -26.796 5.267 13.056 1.00 88.31 95 GLN A N 1
ATOM 724 C CA . GLN A 1 95 ? -27.418 5.841 14.251 1.00 88.31 95 GLN A CA 1
ATOM 725 C C . GLN A 1 95 ? -28.293 7.063 13.947 1.00 88.31 95 GLN A C 1
ATOM 727 O O . GLN A 1 95 ? -29.290 7.282 14.626 1.00 88.31 95 GLN A O 1
ATOM 732 N N . ARG A 1 96 ? -27.931 7.871 12.943 1.00 87.81 96 ARG A N 1
ATOM 733 C CA . ARG A 1 96 ? -28.743 9.019 12.511 1.00 87.81 96 ARG A CA 1
ATOM 734 C C . ARG A 1 96 ? -30.029 8.580 11.818 1.00 87.81 96 ARG A C 1
ATOM 736 O O . ARG A 1 96 ? -31.074 9.149 12.113 1.00 87.81 96 ARG A O 1
ATOM 743 N N . GLU A 1 97 ? -29.952 7.569 10.954 1.00 87.56 97 GLU A N 1
ATOM 744 C CA . GLU A 1 97 ? -31.126 6.988 10.286 1.00 87.56 97 GLU A CA 1
ATOM 745 C C . GLU A 1 97 ? -32.071 6.338 11.313 1.00 87.56 97 GLU A C 1
ATOM 747 O O . GLU A 1 97 ? -33.268 6.606 11.298 1.00 87.56 97 GLU A O 1
ATOM 752 N N . GLU A 1 98 ? -31.533 5.587 12.284 1.00 86.88 98 GLU A N 1
ATOM 753 C CA . GLU A 1 98 ? -32.303 5.010 13.402 1.00 86.88 98 GLU A CA 1
ATOM 754 C C . GLU A 1 98 ? -32.946 6.079 14.306 1.00 86.88 98 GLU A C 1
ATOM 756 O O . GLU A 1 98 ? -34.021 5.858 14.859 1.00 86.88 98 GLU A O 1
ATOM 761 N N . ALA A 1 99 ? -32.317 7.249 14.442 1.00 87.12 99 ALA A N 1
ATOM 762 C CA . ALA A 1 99 ? -32.861 8.394 15.174 1.00 87.12 99 ALA A CA 1
ATOM 763 C C . ALA A 1 99 ? -33.909 9.199 14.374 1.00 87.12 99 ALA A C 1
ATOM 765 O O . ALA A 1 99 ? -34.397 10.216 14.866 1.00 87.12 99 ALA A O 1
ATOM 766 N N . GLY A 1 100 ? -34.256 8.770 13.154 1.00 84.81 100 GLY A N 1
ATOM 767 C CA . GLY A 1 100 ? -35.246 9.432 12.300 1.00 84.81 100 GLY A CA 1
ATOM 768 C C . GLY A 1 100 ? -34.723 10.667 11.560 1.00 84.81 100 GLY A C 1
ATOM 769 O O . GLY A 1 100 ? -35.516 11.442 11.027 1.00 84.81 100 GLY A O 1
ATOM 770 N N . HIS A 1 101 ? -33.403 10.878 11.511 1.00 85.94 101 HIS A N 1
ATOM 771 C CA . HIS A 1 101 ? -32.804 11.945 10.711 1.00 85.94 101 HIS A CA 1
ATOM 772 C C . HIS A 1 101 ? -32.539 11.473 9.276 1.00 85.94 101 HIS A C 1
ATOM 774 O O . HIS A 1 101 ? -31.994 10.392 9.054 1.00 85.94 101 HIS A O 1
ATOM 780 N N . ASN A 1 102 ? -32.848 12.324 8.294 1.00 81.25 102 ASN A N 1
ATOM 781 C CA . ASN A 1 102 ? -32.511 12.058 6.896 1.00 81.25 102 ASN A CA 1
ATOM 782 C C . ASN A 1 102 ? -30.990 12.094 6.691 1.00 81.25 102 ASN A C 1
ATOM 784 O O . ASN A 1 102 ? -30.326 13.074 7.033 1.00 81.25 102 ASN A O 1
ATOM 788 N N . VAL A 1 103 ? -30.443 11.027 6.108 1.00 80.62 103 VAL A N 1
ATOM 789 C CA . VAL A 1 103 ? -29.028 10.930 5.733 1.00 80.62 103 VAL A CA 1
ATOM 790 C C . VAL A 1 103 ? -28.879 11.358 4.276 1.00 80.62 103 VAL A C 1
ATOM 792 O O . VAL A 1 103 ? -29.488 10.757 3.391 1.00 80.62 103 VAL A O 1
ATOM 795 N N . ASP A 1 104 ? -28.061 12.382 4.021 1.00 85.75 104 ASP A N 1
ATOM 796 C CA . ASP A 1 104 ? -27.756 12.825 2.657 1.00 85.75 104 ASP A CA 1
ATOM 797 C C . ASP A 1 104 ? -27.107 11.662 1.867 1.00 85.75 104 ASP A C 1
ATOM 799 O O . ASP A 1 104 ? -26.179 11.012 2.373 1.00 85.75 104 ASP A O 1
ATOM 803 N N . PRO A 1 105 ? -27.546 11.367 0.627 1.00 82.38 105 PRO A N 1
ATOM 804 C CA . PRO A 1 105 ? -26.899 10.376 -0.233 1.00 82.38 105 PRO A CA 1
ATOM 805 C C . PRO A 1 105 ? -25.381 10.582 -0.394 1.00 82.38 105 PRO A C 1
ATOM 807 O O . PRO A 1 105 ? -24.652 9.595 -0.538 1.00 82.38 105 PRO A O 1
ATOM 810 N N . LYS A 1 106 ? -24.872 11.821 -0.321 1.00 83.94 106 LYS A N 1
ATOM 811 C CA . LYS A 1 106 ? -23.424 12.103 -0.348 1.00 83.94 106 LYS A CA 1
ATOM 812 C C . LYS A 1 106 ? -22.704 11.568 0.889 1.00 83.94 106 LYS A C 1
ATOM 814 O O . LYS A 1 106 ? -21.651 10.939 0.764 1.00 83.94 106 LYS A O 1
ATOM 819 N N . ASP A 1 107 ? -23.293 11.746 2.067 1.00 83.38 107 ASP A N 1
ATOM 820 C CA . ASP A 1 107 ? -22.749 11.233 3.326 1.00 83.38 107 ASP A CA 1
ATOM 821 C C . ASP A 1 107 ? -22.807 9.701 3.358 1.00 83.38 107 ASP A C 1
ATOM 823 O O . ASP A 1 107 ? -21.840 9.042 3.756 1.00 83.38 107 ASP A O 1
ATOM 827 N N . ARG A 1 108 ? -23.879 9.102 2.820 1.00 85.00 108 ARG A N 1
ATOM 828 C CA . ARG A 1 108 ? -23.959 7.645 2.639 1.00 85.00 108 ARG A CA 1
ATOM 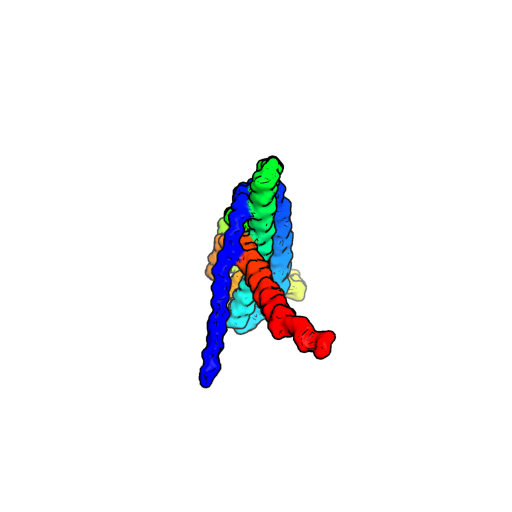829 C C . ARG A 1 108 ? -22.846 7.130 1.722 1.00 85.00 108 ARG A C 1
ATOM 831 O O . ARG A 1 108 ? -22.205 6.135 2.053 1.00 85.00 108 ARG A O 1
ATOM 838 N N . ALA A 1 109 ? -22.548 7.815 0.616 1.00 85.31 109 ALA A N 1
ATOM 839 C CA . ALA A 1 109 ? -21.489 7.407 -0.311 1.00 85.31 109 ALA A CA 1
ATOM 840 C C . ALA A 1 109 ? -20.086 7.396 0.331 1.00 85.31 109 ALA A C 1
ATOM 842 O O . ALA A 1 109 ? -19.245 6.579 -0.058 1.00 85.31 109 ALA A O 1
ATOM 843 N N . THR A 1 110 ? -19.839 8.241 1.341 1.00 86.19 110 THR A N 1
ATOM 844 C CA . THR A 1 110 ? -18.544 8.278 2.046 1.00 86.19 110 THR A CA 1
ATOM 845 C C . THR A 1 110 ? -18.285 7.079 2.962 1.00 86.19 110 THR A C 1
ATOM 847 O O . THR A 1 110 ? -17.119 6.785 3.253 1.00 86.19 110 THR A O 1
ATOM 850 N N . CYS A 1 111 ? -19.333 6.344 3.345 1.00 88.19 111 CYS A N 1
ATOM 851 C CA . CYS A 1 111 ? -19.253 5.172 4.214 1.00 88.19 111 CYS A CA 1
ATOM 852 C C . CYS A 1 111 ? -18.385 4.042 3.625 1.00 88.19 111 CYS A C 1
ATOM 854 O O . CYS A 1 111 ? -18.002 4.037 2.453 1.00 88.19 111 CYS A O 1
ATOM 856 N N . TYR A 1 112 ? -18.049 3.059 4.460 1.00 89.62 112 TYR A N 1
ATOM 857 C CA . TYR A 1 112 ? -17.134 1.979 4.091 1.00 89.62 112 TYR A CA 1
ATOM 858 C C . TYR A 1 112 ? -17.627 1.139 2.899 1.00 89.62 112 TYR A C 1
ATOM 860 O O . TYR A 1 112 ? -18.757 0.645 2.887 1.00 89.62 112 TYR A O 1
ATOM 868 N N . HIS A 1 113 ? -16.724 0.891 1.947 1.00 91.44 113 HIS A N 1
ATOM 869 C CA . HIS A 1 113 ? -16.881 -0.100 0.883 1.00 91.44 113 HIS A CA 1
ATOM 870 C C . HIS A 1 113 ? -15.544 -0.830 0.666 1.00 91.44 113 HIS A C 1
ATOM 872 O O . HIS A 1 113 ? -14.525 -0.160 0.510 1.00 91.44 113 HIS A O 1
ATOM 878 N N . PRO A 1 114 ? -15.494 -2.176 0.618 1.00 88.19 114 PRO A N 1
ATOM 879 C CA . PRO A 1 114 ? -14.234 -2.931 0.626 1.00 88.19 114 PRO A CA 1
ATOM 880 C C . PRO A 1 114 ? -13.277 -2.566 -0.518 1.00 88.19 114 PRO A C 1
ATOM 882 O O . PRO A 1 114 ? -12.069 -2.521 -0.312 1.00 88.19 114 PRO A O 1
ATOM 885 N N . LEU A 1 115 ? -13.811 -2.252 -1.702 1.00 90.50 115 LEU A N 1
ATOM 886 C CA . LEU A 1 115 ? -13.005 -1.896 -2.876 1.00 90.50 115 LEU A CA 1
ATOM 887 C C . LEU A 1 115 ? -12.514 -0.442 -2.879 1.00 90.50 115 LEU A C 1
ATOM 889 O O . LEU A 1 115 ? -11.631 -0.105 -3.660 1.00 90.50 115 LEU A O 1
ATOM 893 N N . LYS A 1 116 ? -13.045 0.422 -2.005 1.00 90.50 116 LYS A N 1
ATOM 894 C CA . LYS A 1 116 ? -12.721 1.856 -2.002 1.00 90.50 116 LYS A CA 1
ATOM 895 C C . LYS A 1 116 ? -11.235 2.107 -1.759 1.00 90.50 116 LYS A C 1
ATOM 897 O O . LYS A 1 116 ? -10.626 2.919 -2.444 1.00 90.50 116 LYS A O 1
ATOM 902 N N . GLY A 1 117 ? -10.630 1.355 -0.836 1.00 89.19 117 GLY A N 1
ATOM 903 C CA . GLY A 1 117 ? -9.190 1.427 -0.590 1.00 89.19 117 GLY A CA 1
ATOM 904 C C . GLY A 1 117 ? -8.358 1.068 -1.823 1.00 89.19 117 GLY A C 1
ATOM 905 O O . GLY A 1 117 ? -7.386 1.755 -2.119 1.00 89.19 117 GLY A O 1
ATOM 906 N N . LEU A 1 118 ? -8.766 0.040 -2.574 1.00 91.88 118 LEU A N 1
ATOM 907 C CA . LEU A 1 118 ? -8.070 -0.366 -3.796 1.00 91.88 118 LEU A CA 1
ATOM 908 C C . LEU A 1 118 ? -8.188 0.704 -4.888 1.00 91.88 118 LEU A C 1
ATOM 910 O O . LEU A 1 118 ? -7.184 1.036 -5.506 1.00 91.88 118 LEU A O 1
ATOM 914 N N . PHE A 1 119 ? -9.373 1.291 -5.085 1.00 92.00 119 PHE A N 1
ATOM 915 C CA . PHE A 1 119 ? -9.560 2.372 -6.059 1.00 92.00 119 PHE A CA 1
ATOM 916 C C . PHE A 1 119 ? -8.745 3.620 -5.715 1.00 92.00 119 PHE A C 1
ATOM 918 O O . PHE A 1 119 ? -8.121 4.190 -6.604 1.00 92.00 119 PHE A O 1
ATOM 925 N N . ILE A 1 120 ? -8.691 4.015 -4.438 1.00 91.25 120 ILE A N 1
ATOM 926 C CA . ILE A 1 120 ? -7.844 5.128 -3.980 1.00 91.25 120 ILE A CA 1
ATOM 927 C C . ILE A 1 120 ? -6.369 4.845 -4.293 1.00 91.25 120 ILE A C 1
ATOM 929 O O . ILE A 1 120 ? -5.682 5.710 -4.834 1.00 91.25 120 ILE A O 1
ATOM 933 N N . GLY A 1 121 ? -5.898 3.635 -3.974 1.00 91.44 121 GLY A N 1
ATOM 934 C CA . GLY A 1 121 ? -4.526 3.216 -4.249 1.00 91.44 121 GLY A CA 1
ATOM 935 C C . GLY A 1 121 ? -4.211 3.229 -5.744 1.00 91.44 121 GLY A C 1
ATOM 936 O O . GLY A 1 121 ? -3.247 3.867 -6.151 1.00 91.44 121 GLY A O 1
ATOM 937 N N . LEU A 1 122 ? -5.052 2.589 -6.563 1.00 91.94 122 LEU A N 1
ATOM 938 C CA . LEU A 1 122 ? -4.858 2.493 -8.012 1.00 91.94 122 LEU A CA 1
ATOM 939 C C . LEU A 1 122 ? -4.879 3.865 -8.690 1.00 91.94 122 LEU A C 1
ATOM 941 O O . LEU A 1 122 ? -3.987 4.163 -9.482 1.00 91.94 122 LEU A O 1
ATOM 945 N N . LEU A 1 123 ? -5.843 4.720 -8.337 1.00 92.69 123 LEU A N 1
ATOM 946 C CA . LEU A 1 123 ? -5.956 6.075 -8.880 1.00 92.69 123 LEU A CA 1
ATOM 947 C C . LEU A 1 123 ? -4.748 6.931 -8.476 1.00 92.69 123 LEU A C 1
ATOM 949 O O . LEU A 1 123 ? -4.230 7.682 -9.297 1.00 92.69 123 LEU A O 1
ATOM 953 N N . GLY A 1 124 ? -4.246 6.765 -7.249 1.00 90.75 124 GLY A N 1
ATOM 954 C CA . GLY A 1 124 ? -3.024 7.425 -6.789 1.00 90.75 124 GLY A CA 1
ATOM 955 C C . GLY A 1 124 ? -1.754 6.914 -7.479 1.00 90.75 124 GLY A C 1
ATOM 956 O O . GLY A 1 124 ? -0.862 7.702 -7.767 1.00 90.75 124 GLY A O 1
ATOM 957 N N . THR A 1 125 ? -1.658 5.616 -7.787 1.00 93.00 125 THR A N 1
ATOM 958 C CA . THR A 1 125 ? -0.520 5.035 -8.533 1.00 93.00 125 THR A CA 1
ATOM 959 C C . THR A 1 125 ? -0.557 5.305 -10.032 1.00 93.00 125 THR A C 1
ATOM 961 O O . THR A 1 125 ? 0.457 5.124 -10.701 1.00 93.00 125 THR A O 1
ATOM 964 N N . LEU A 1 126 ? -1.706 5.716 -10.571 1.00 91.19 126 LEU A N 1
ATOM 965 C CA . LEU A 1 126 ? -1.980 5.759 -12.006 1.00 91.19 126 LEU A CA 1
ATOM 966 C C . LEU A 1 126 ? -0.911 6.521 -12.815 1.00 91.19 126 LEU A C 1
ATOM 968 O O . LEU A 1 126 ? -0.433 5.948 -13.794 1.00 91.19 126 LEU A O 1
ATOM 972 N N . PRO A 1 127 ? -0.450 7.725 -12.409 1.00 88.94 127 PRO A N 1
ATOM 973 C CA . PRO A 1 127 ? 0.576 8.444 -13.166 1.00 88.94 127 PRO A CA 1
ATOM 974 C C . PRO A 1 127 ? 1.879 7.646 -13.297 1.00 88.94 127 PRO A C 1
ATOM 976 O O . PRO A 1 127 ? 2.455 7.571 -14.375 1.00 88.94 127 PRO A O 1
ATOM 979 N N . LEU A 1 128 ? 2.311 6.991 -12.215 1.00 87.44 128 LEU A N 1
ATOM 980 C CA . LEU A 1 128 ? 3.526 6.175 -12.203 1.00 87.44 128 LEU A CA 1
ATOM 981 C C . LEU A 1 128 ? 3.346 4.850 -12.957 1.00 87.44 128 LEU A C 1
ATOM 983 O O . LEU A 1 128 ? 4.288 4.373 -13.584 1.00 87.44 128 LEU A O 1
ATOM 987 N N . LEU A 1 129 ? 2.143 4.269 -12.931 1.00 88.31 129 LEU A N 1
ATOM 988 C CA . LEU A 1 129 ? 1.831 3.058 -13.692 1.00 88.31 129 LEU A CA 1
ATOM 989 C C . LEU A 1 129 ? 1.872 3.309 -15.198 1.00 88.31 129 LEU A C 1
ATOM 991 O O . LEU A 1 129 ? 2.398 2.468 -15.918 1.00 88.31 129 LEU A O 1
ATOM 995 N N . ILE A 1 130 ? 1.381 4.457 -15.679 1.00 87.94 130 ILE A N 1
ATOM 996 C CA . ILE A 1 130 ? 1.491 4.818 -17.102 1.00 87.94 130 ILE A CA 1
ATOM 997 C C . ILE A 1 130 ? 2.966 4.847 -17.520 1.00 87.94 130 ILE A C 1
ATOM 999 O O . ILE A 1 130 ? 3.332 4.222 -18.514 1.00 87.94 130 ILE A O 1
ATOM 1003 N N . CYS A 1 131 ? 3.822 5.499 -16.726 1.00 84.75 131 CYS A N 1
ATOM 1004 C CA . CYS A 1 131 ? 5.265 5.538 -16.963 1.00 84.75 131 CYS A CA 1
ATOM 1005 C C . CYS A 1 131 ? 5.879 4.130 -17.039 1.00 84.75 131 CYS A C 1
ATOM 1007 O O . CYS A 1 131 ? 6.658 3.832 -17.943 1.00 84.75 131 CYS A O 1
ATOM 1009 N N . ALA A 1 132 ? 5.498 3.253 -16.107 1.00 85.44 132 ALA A N 1
ATOM 1010 C CA . ALA A 1 132 ? 5.979 1.876 -16.039 1.00 85.44 132 ALA A CA 1
ATOM 1011 C C . ALA A 1 132 ? 5.536 1.030 -17.235 1.00 85.44 132 ALA A C 1
ATOM 1013 O O . ALA A 1 132 ? 6.310 0.222 -17.734 1.00 85.44 132 ALA A O 1
ATOM 1014 N N . VAL A 1 133 ? 4.302 1.220 -17.711 1.00 86.75 133 VAL A N 1
ATOM 1015 C CA . VAL A 1 133 ? 3.767 0.491 -18.867 1.00 86.75 133 VAL A CA 1
ATOM 1016 C C . VAL A 1 133 ? 4.550 0.849 -20.125 1.00 86.75 133 VAL A C 1
ATOM 1018 O O . VAL A 1 133 ? 4.996 -0.051 -20.833 1.00 86.75 133 VAL A O 1
ATOM 1021 N N . VAL A 1 134 ? 4.765 2.145 -20.377 1.00 83.38 134 VAL A N 1
ATOM 1022 C CA . VAL A 1 134 ? 5.539 2.617 -21.538 1.00 83.38 134 VAL A CA 1
ATOM 1023 C C . VAL A 1 134 ? 6.944 2.011 -21.527 1.00 83.38 134 VAL A C 1
ATOM 1025 O O . VAL A 1 134 ? 7.370 1.421 -22.519 1.00 83.38 134 VAL A O 1
ATOM 1028 N N . LEU A 1 135 ? 7.632 2.068 -20.384 1.00 80.56 135 LEU A N 1
ATOM 1029 C CA . LEU A 1 135 ? 8.973 1.500 -20.250 1.00 80.56 135 LEU A CA 1
ATOM 1030 C C . LEU A 1 135 ? 9.000 -0.024 -20.323 1.00 80.56 135 LEU A C 1
ATOM 1032 O O . LEU A 1 135 ? 9.922 -0.576 -20.907 1.00 80.56 135 LEU A O 1
ATOM 1036 N N . GLY A 1 136 ? 8.007 -0.714 -19.763 1.00 79.31 136 GLY A N 1
ATOM 1037 C CA . GLY A 1 136 ? 7.930 -2.172 -19.804 1.00 79.31 136 GLY A CA 1
ATOM 1038 C C . GLY A 1 136 ? 7.839 -2.713 -21.233 1.00 79.31 136 GLY A C 1
ATOM 1039 O O . GLY A 1 136 ? 8.435 -3.748 -21.529 1.00 79.31 136 GLY A O 1
ATOM 1040 N N . PHE A 1 137 ? 7.157 -1.991 -22.131 1.00 81.25 137 PHE A N 1
ATOM 1041 C CA . PHE A 1 137 ? 7.117 -2.320 -23.560 1.00 81.25 137 PHE A CA 1
ATOM 1042 C C . PHE A 1 137 ? 8.412 -1.966 -24.300 1.00 81.25 137 PHE A C 1
ATOM 1044 O O . PHE A 1 137 ? 8.795 -2.682 -25.222 1.00 81.25 137 PHE A O 1
ATOM 1051 N N . MET A 1 138 ? 9.097 -0.896 -23.890 1.00 77.31 138 MET A N 1
ATOM 1052 C CA . MET A 1 138 ? 10.381 -0.476 -24.465 1.00 77.31 138 MET A CA 1
ATOM 1053 C C . MET A 1 138 ? 11.589 -1.223 -23.870 1.00 77.31 138 MET A C 1
ATOM 1055 O O . MET A 1 138 ? 12.699 -1.091 -24.377 1.00 77.31 138 MET A O 1
ATOM 1059 N N . ALA A 1 139 ? 11.395 -2.020 -22.813 1.00 74.56 139 ALA A N 1
ATOM 1060 C CA . ALA A 1 139 ? 12.470 -2.674 -22.077 1.00 74.56 139 ALA A CA 1
ATOM 1061 C C . ALA A 1 139 ? 13.229 -3.690 -22.947 1.00 74.56 139 ALA A C 1
ATOM 1063 O O . ALA A 1 139 ? 12.740 -4.782 -23.274 1.00 74.56 139 ALA A O 1
ATOM 1064 N N . GLN A 1 140 ? 14.468 -3.330 -23.271 1.00 70.06 140 GLN A N 1
ATOM 1065 C CA . GLN A 1 140 ? 15.444 -4.161 -23.964 1.00 70.06 140 GLN A CA 1
ATOM 1066 C C . GLN A 1 140 ? 16.559 -4.587 -23.007 1.00 70.06 140 GLN A C 1
ATOM 1068 O O . GLN A 1 140 ? 16.777 -3.974 -21.961 1.00 70.06 140 GLN A O 1
ATOM 1073 N N . LEU A 1 141 ? 17.267 -5.664 -23.357 1.00 64.75 141 LEU A N 1
ATOM 1074 C CA . LEU A 1 141 ? 18.404 -6.125 -22.568 1.00 64.75 141 LEU A CA 1
ATOM 1075 C C . LEU A 1 141 ? 19.463 -5.019 -22.532 1.00 64.75 141 LEU A C 1
ATOM 1077 O O . LEU A 1 141 ? 19.914 -4.550 -23.574 1.00 64.75 141 LEU A O 1
ATOM 1081 N N . GLN A 1 142 ? 19.849 -4.596 -21.333 1.00 58.41 142 GLN A N 1
ATOM 1082 C CA . GLN A 1 142 ? 20.817 -3.518 -21.191 1.00 58.41 142 GLN A CA 1
ATOM 1083 C C . GLN A 1 142 ? 22.222 -4.030 -21.471 1.00 58.41 142 GLN A C 1
ATOM 1085 O O . GLN A 1 142 ? 22.740 -4.907 -20.774 1.00 58.41 142 GLN A O 1
ATOM 1090 N N . TYR A 1 143 ? 22.836 -3.447 -22.492 1.00 53.81 143 TYR A N 1
ATOM 1091 C CA . TYR A 1 143 ? 24.252 -3.589 -22.766 1.00 53.81 143 TYR A CA 1
ATOM 1092 C C . TYR A 1 143 ? 24.972 -2.421 -22.106 1.00 53.81 143 TYR A C 1
ATOM 1094 O O . TYR A 1 143 ? 24.607 -1.263 -22.301 1.00 53.81 143 TYR A O 1
ATOM 1102 N N . THR A 1 144 ? 25.978 -2.723 -21.291 1.00 53.88 144 THR A N 1
ATOM 1103 C CA . THR A 1 144 ? 26.887 -1.701 -20.780 1.00 53.88 144 THR A CA 1
ATOM 1104 C C . THR A 1 144 ? 27.693 -1.194 -21.972 1.00 53.88 144 THR A C 1
ATOM 1106 O O . THR A 1 144 ? 28.598 -1.880 -22.443 1.00 53.88 144 THR A O 1
ATOM 1109 N N . GLY A 1 145 ? 27.304 -0.038 -22.510 1.00 54.56 145 GLY A N 1
ATOM 1110 C CA . GLY A 1 145 ? 28.127 0.699 -23.460 1.00 54.56 145 GLY A CA 1
ATOM 1111 C C . GLY A 1 145 ? 29.420 1.160 -22.791 1.00 54.56 145 GLY A C 1
ATOM 1112 O O . GLY A 1 145 ? 29.524 1.205 -21.561 1.00 54.56 145 GLY A O 1
ATOM 1113 N N . LEU A 1 146 ? 30.417 1.490 -23.604 1.00 56.03 146 LEU A N 1
ATOM 1114 C CA . LEU A 1 146 ? 31.618 2.163 -23.132 1.00 56.03 146 LEU A CA 1
ATOM 1115 C C . LEU A 1 146 ? 31.199 3.508 -22.511 1.00 56.03 146 LEU A C 1
ATOM 1117 O O . LEU A 1 146 ? 30.611 4.343 -23.187 1.00 56.03 146 LEU A O 1
ATOM 1121 N N . GLY A 1 147 ? 31.401 3.671 -21.201 1.00 58.34 147 GLY A N 1
ATOM 1122 C CA . GLY A 1 147 ? 31.005 4.890 -20.486 1.00 58.34 147 GLY A CA 1
ATOM 1123 C C . GLY A 1 147 ? 31.872 6.089 -20.869 1.00 58.34 147 GLY A C 1
ATOM 1124 O O . GLY A 1 147 ? 32.986 5.900 -21.344 1.00 58.34 147 GLY A O 1
ATOM 1125 N N . ASN A 1 148 ? 31.386 7.309 -20.625 1.00 62.22 148 ASN A N 1
ATOM 1126 C CA . ASN A 1 148 ? 32.095 8.533 -21.004 1.00 62.22 148 ASN A CA 1
ATOM 1127 C C . ASN A 1 148 ? 33.554 8.536 -20.546 1.00 62.22 148 ASN A C 1
ATOM 1129 O O . ASN A 1 148 ? 33.893 8.163 -19.417 1.00 62.22 148 ASN A O 1
ATOM 1133 N N . LEU A 1 149 ? 34.406 9.010 -21.446 1.00 69.06 149 LEU A N 1
ATOM 1134 C CA . LEU A 1 149 ? 35.836 9.051 -21.244 1.00 69.06 149 LEU A CA 1
ATOM 1135 C C . LEU A 1 149 ? 36.178 9.944 -20.031 1.00 69.06 149 LEU A C 1
ATOM 1137 O O . LEU A 1 149 ? 35.742 11.099 -19.983 1.00 69.06 149 LEU A O 1
ATOM 1141 N N . PRO A 1 150 ? 36.949 9.454 -19.040 1.00 71.00 150 PRO A N 1
ATOM 1142 C CA . PRO A 1 150 ? 37.375 10.277 -17.916 1.00 71.00 150 PRO A CA 1
ATOM 1143 C C . PRO A 1 150 ? 38.063 11.552 -18.405 1.00 71.00 150 PRO A C 1
ATOM 1145 O O . PRO A 1 150 ? 38.852 11.505 -19.347 1.00 71.00 150 PRO A O 1
ATOM 1148 N N . SER A 1 151 ? 37.826 12.686 -17.743 1.00 71.38 151 SER A N 1
ATOM 1149 C CA . SER A 1 151 ? 38.319 14.001 -18.191 1.00 71.38 151 SER A CA 1
ATOM 1150 C C . SER A 1 151 ? 39.842 14.078 -18.376 1.00 71.38 151 SER A C 1
ATOM 1152 O O . SER A 1 151 ? 40.329 14.854 -19.195 1.00 71.38 151 SER A O 1
ATOM 1154 N N . TRP A 1 152 ? 40.604 13.244 -17.665 1.00 77.50 152 TRP A N 1
ATOM 1155 C CA . TRP A 1 152 ? 42.053 13.127 -17.825 1.00 77.50 152 TRP A CA 1
ATOM 1156 C C . TRP A 1 152 ? 42.459 12.348 -19.092 1.00 77.50 152 TRP A C 1
ATOM 1158 O O . TRP A 1 152 ? 43.450 12.716 -19.721 1.00 77.50 152 TRP A O 1
ATOM 1168 N N . ILE A 1 153 ? 41.671 11.354 -19.532 1.00 77.00 153 ILE A N 1
ATOM 1169 C CA . ILE A 1 153 ? 41.860 10.644 -20.816 1.00 77.00 153 ILE A CA 1
ATOM 1170 C C . ILE A 1 153 ? 41.264 11.447 -21.979 1.00 77.00 153 ILE A C 1
ATOM 1172 O O . ILE A 1 153 ? 41.788 11.398 -23.086 1.00 77.00 153 ILE A O 1
ATOM 1176 N N . ALA A 1 154 ? 40.230 12.260 -21.743 1.00 72.50 154 ALA A N 1
ATOM 1177 C CA . ALA A 1 154 ? 39.654 13.141 -22.764 1.00 72.50 154 ALA A CA 1
ATOM 1178 C C . ALA A 1 154 ? 40.695 14.088 -23.388 1.00 72.50 154 ALA A C 1
ATOM 1180 O O . ALA A 1 154 ? 40.612 14.430 -24.563 1.00 72.50 154 ALA A O 1
ATOM 1181 N N . SER A 1 155 ? 41.745 14.449 -22.643 1.00 75.50 155 SER A N 1
ATOM 1182 C CA . SER A 1 155 ? 42.869 15.222 -23.185 1.00 75.50 155 SER A CA 1
ATOM 1183 C C . SER A 1 155 ? 43.673 14.472 -24.266 1.00 75.50 155 SER A C 1
ATOM 1185 O O . SER A 1 155 ? 44.174 15.100 -25.202 1.00 75.50 155 SER A O 1
ATOM 1187 N N . LEU A 1 156 ? 43.739 13.137 -24.186 1.00 79.25 156 LEU A N 1
ATOM 1188 C CA . LEU A 1 156 ? 44.433 12.256 -25.133 1.00 79.25 156 LEU A CA 1
ATOM 1189 C C . LEU A 1 156 ? 43.663 12.075 -26.448 1.00 79.25 156 LEU A C 1
ATOM 1191 O O . LEU A 1 156 ? 44.272 11.698 -27.444 1.00 79.25 156 LEU A O 1
ATOM 1195 N N . GLN A 1 157 ? 42.368 12.416 -26.507 1.00 74.62 157 GLN A N 1
ATOM 1196 C CA . GLN A 1 157 ? 41.605 12.408 -27.767 1.00 74.62 157 GLN A CA 1
ATOM 1197 C C . GLN A 1 157 ? 42.186 13.366 -28.816 1.00 74.62 157 GLN A C 1
ATOM 1199 O O . GLN A 1 157 ? 42.033 13.139 -30.012 1.00 74.62 157 GLN A O 1
ATOM 1204 N N . ARG A 1 158 ? 42.884 14.425 -28.382 1.00 76.00 158 ARG A N 1
ATOM 1205 C CA . ARG A 1 158 ? 43.552 15.375 -29.286 1.00 76.00 158 ARG A CA 1
ATOM 1206 C C . ARG A 1 158 ? 44.833 14.813 -29.903 1.00 76.00 158 ARG A C 1
ATOM 1208 O O . ARG A 1 158 ? 45.383 15.437 -30.808 1.00 76.00 158 ARG A O 1
ATOM 1215 N N . GLN A 1 159 ? 45.334 13.680 -29.407 1.00 81.94 159 GLN A N 1
ATOM 1216 C CA . GLN A 1 159 ? 46.517 13.042 -29.968 1.00 81.94 159 GLN A CA 1
ATOM 1217 C C . GLN A 1 159 ? 46.127 12.189 -31.184 1.00 81.94 159 GLN A C 1
ATOM 1219 O O . GLN A 1 159 ? 45.231 11.354 -31.070 1.00 81.94 159 GLN A O 1
ATOM 1224 N N . PRO A 1 160 ? 46.809 12.343 -32.332 1.00 75.69 160 PRO A N 1
ATOM 1225 C CA . PRO A 1 160 ? 46.420 11.699 -33.589 1.00 75.69 160 PRO A CA 1
ATOM 1226 C C . PRO A 1 160 ? 46.470 10.164 -33.542 1.00 75.69 160 PRO A C 1
ATOM 1228 O O . PRO A 1 160 ? 45.706 9.515 -34.247 1.00 75.69 160 PRO A O 1
ATOM 1231 N N . GLU A 1 161 ? 47.310 9.578 -32.684 1.00 79.50 161 GLU A N 1
ATOM 1232 C CA . GLU A 1 161 ? 47.432 8.116 -32.551 1.00 79.50 161 GLU A CA 1
ATOM 1233 C C . GLU A 1 161 ? 46.378 7.492 -31.626 1.00 79.50 161 GLU A C 1
ATOM 1235 O O . GLU A 1 161 ? 45.998 6.336 -31.791 1.00 79.50 161 GLU A O 1
ATOM 1240 N N . MET A 1 162 ? 45.882 8.262 -30.656 1.00 73.38 162 MET A N 1
ATOM 1241 C CA . MET A 1 162 ? 44.964 7.793 -29.610 1.00 73.38 162 MET A CA 1
ATOM 1242 C C . MET A 1 162 ? 43.518 8.234 -29.886 1.00 73.38 162 MET A C 1
ATOM 1244 O O . MET A 1 162 ? 42.566 7.574 -29.467 1.00 73.38 162 MET A O 1
ATOM 1248 N N . GLY A 1 163 ? 43.336 9.328 -30.631 1.00 72.94 163 GLY A N 1
ATOM 1249 C CA . GLY A 1 163 ? 42.044 9.954 -30.899 1.00 72.94 163 GLY A CA 1
ATOM 1250 C C . GLY A 1 163 ? 41.056 9.050 -31.626 1.00 72.94 163 GLY A C 1
ATOM 1251 O O . GLY A 1 163 ? 39.890 9.024 -31.253 1.00 72.94 163 GLY A O 1
ATOM 1252 N N . ALA A 1 164 ? 41.506 8.238 -32.586 1.00 74.38 164 ALA A N 1
ATOM 1253 C CA . ALA A 1 164 ? 40.625 7.319 -33.315 1.00 74.38 164 ALA A CA 1
ATOM 1254 C C . ALA A 1 164 ? 40.060 6.195 -32.424 1.00 74.38 164 ALA A C 1
ATOM 1256 O O . ALA A 1 164 ? 38.899 5.819 -32.564 1.00 74.38 164 ALA A O 1
ATOM 1257 N N . ALA A 1 165 ? 40.852 5.691 -31.472 1.00 73.69 165 ALA A N 1
ATOM 1258 C CA . ALA A 1 165 ? 40.405 4.684 -30.507 1.00 73.69 165 ALA A CA 1
ATOM 1259 C C . ALA A 1 165 ? 39.498 5.288 -29.420 1.00 73.69 165 ALA A C 1
ATOM 1261 O O . ALA A 1 165 ? 38.570 4.642 -28.939 1.00 73.69 165 ALA A O 1
ATOM 1262 N N . LEU A 1 166 ? 39.754 6.545 -29.050 1.00 74.12 166 LEU A N 1
ATOM 1263 C CA . LEU A 1 166 ? 39.026 7.264 -28.005 1.00 74.12 166 LEU A CA 1
ATOM 1264 C C . LEU A 1 166 ? 37.759 7.965 -28.523 1.00 74.12 166 LEU A C 1
ATOM 1266 O O . LEU A 1 166 ? 36.892 8.309 -27.724 1.00 74.12 166 LEU A O 1
ATOM 1270 N N . ALA A 1 167 ? 37.614 8.132 -29.840 1.00 71.38 167 ALA A N 1
ATOM 1271 C CA . ALA A 1 167 ? 36.395 8.621 -30.489 1.00 71.38 167 ALA A CA 1
ATOM 1272 C C . ALA A 1 167 ? 35.207 7.659 -30.316 1.00 71.38 167 ALA A C 1
ATOM 1274 O O . ALA A 1 167 ? 34.059 8.086 -30.349 1.00 71.38 167 ALA A O 1
ATOM 1275 N N . ILE A 1 168 ? 35.471 6.373 -30.049 1.00 67.69 168 ILE A N 1
ATOM 1276 C CA . ILE A 1 168 ? 34.444 5.364 -29.732 1.00 67.69 168 ILE A CA 1
ATOM 1277 C C . ILE A 1 168 ? 33.683 5.725 -28.436 1.00 67.69 168 ILE A C 1
ATOM 1279 O O . ILE A 1 168 ? 32.564 5.269 -28.224 1.00 67.69 168 ILE A O 1
ATOM 1283 N N . TYR A 1 169 ? 34.271 6.570 -27.583 1.00 66.12 169 TYR A N 1
ATOM 1284 C CA . TYR A 1 169 ? 33.705 7.014 -26.307 1.00 66.12 169 TYR A CA 1
ATOM 1285 C C . TYR A 1 169 ? 33.028 8.394 -26.376 1.00 66.12 169 TYR A C 1
ATOM 1287 O O . TYR A 1 169 ? 32.570 8.885 -25.345 1.00 66.12 169 TYR A O 1
ATOM 1295 N N . ASP A 1 170 ? 32.993 9.035 -27.550 1.00 63.91 170 ASP A N 1
ATOM 1296 C CA . ASP A 1 170 ? 32.429 10.383 -27.735 1.00 63.91 170 ASP A CA 1
ATOM 1297 C C . ASP A 1 170 ? 30.900 10.380 -27.907 1.00 63.91 170 ASP A C 1
ATOM 1299 O O . ASP A 1 170 ? 30.295 11.400 -28.231 1.00 63.91 170 ASP A O 1
ATOM 1303 N N . ASP A 1 171 ? 30.249 9.238 -27.663 1.00 58.66 171 ASP A N 1
ATOM 1304 C CA . ASP A 1 171 ? 28.792 9.148 -27.620 1.00 58.66 171 ASP A CA 1
ATOM 1305 C C . ASP A 1 171 ? 28.285 9.757 -26.304 1.00 58.66 171 ASP A C 1
ATOM 1307 O O . ASP A 1 171 ? 27.854 9.077 -25.370 1.00 58.66 171 ASP A O 1
ATOM 1311 N N . ALA A 1 172 ? 28.399 11.083 -26.201 1.00 56.75 172 ALA A N 1
ATOM 1312 C CA . ALA A 1 172 ? 27.756 11.881 -25.175 1.00 56.75 172 ALA A CA 1
ATOM 1313 C C . ALA A 1 172 ? 26.244 11.860 -25.436 1.00 56.75 172 ALA A C 1
ATOM 1315 O O . ALA A 1 172 ? 25.660 12.831 -25.920 1.00 56.75 172 ALA A O 1
ATOM 1316 N N . ALA A 1 173 ? 25.615 10.723 -25.139 1.00 60.06 173 ALA A N 1
ATOM 1317 C CA . ALA A 1 173 ? 24.180 10.554 -25.245 1.00 60.06 173 ALA A CA 1
ATOM 1318 C C . ALA A 1 173 ? 23.499 11.637 -24.396 1.00 60.06 173 ALA A C 1
ATOM 1320 O O . ALA A 1 173 ? 23.630 11.676 -23.168 1.00 60.06 173 ALA A O 1
ATOM 1321 N N . ALA A 1 174 ? 22.805 12.559 -25.064 1.00 61.25 174 ALA A N 1
ATOM 1322 C CA . ALA A 1 174 ? 21.976 13.544 -24.393 1.00 61.25 174 ALA A CA 1
ATOM 1323 C C . ALA A 1 174 ? 20.918 12.813 -23.554 1.00 61.25 174 ALA A C 1
ATOM 1325 O O . ALA A 1 174 ? 20.350 11.822 -24.009 1.00 61.25 174 ALA A O 1
ATOM 1326 N N . LEU A 1 175 ? 20.647 13.315 -22.343 1.00 66.25 175 LEU A N 1
ATOM 1327 C CA . LEU A 1 175 ? 19.568 12.816 -21.487 1.00 66.25 175 LEU A CA 1
ATOM 1328 C C . LEU A 1 175 ? 18.243 12.889 -22.254 1.00 66.25 175 LEU A C 1
ATOM 1330 O O . LEU A 1 175 ? 17.659 13.965 -22.405 1.00 66.25 175 LEU A O 1
ATOM 1334 N N . ASN A 1 176 ? 17.768 11.745 -22.732 1.00 78.25 176 ASN A N 1
ATOM 1335 C CA . ASN A 1 176 ? 16.506 11.656 -23.443 1.00 78.25 176 ASN A CA 1
ATOM 1336 C C . ASN A 1 176 ? 15.346 11.594 -22.444 1.00 78.25 176 ASN A C 1
ATOM 1338 O O . ASN A 1 176 ? 15.499 11.227 -21.277 1.00 78.25 176 ASN A O 1
ATOM 1342 N N . THR A 1 177 ? 14.134 11.915 -22.903 1.00 76.56 177 THR A N 1
ATOM 1343 C CA . THR A 1 177 ? 12.921 11.780 -22.076 1.00 76.56 177 THR A CA 1
ATOM 1344 C C . THR A 1 177 ? 12.741 10.348 -21.560 1.00 76.56 177 THR A C 1
ATOM 1346 O O . THR A 1 177 ? 12.265 10.146 -20.442 1.00 76.56 177 THR A O 1
ATOM 1349 N N . GLU A 1 178 ? 13.172 9.356 -22.343 1.00 79.81 178 GLU A N 1
ATOM 1350 C CA . GLU A 1 178 ? 13.196 7.952 -21.938 1.00 79.81 178 GLU A CA 1
ATOM 1351 C C . GLU A 1 178 ? 14.102 7.714 -20.720 1.00 79.81 178 GLU A C 1
ATOM 1353 O O . GLU A 1 178 ? 13.690 7.030 -19.781 1.00 79.81 178 GLU A O 1
ATOM 1358 N N . ASP A 1 179 ? 15.291 8.321 -20.687 1.00 78.00 179 ASP A N 1
ATOM 1359 C CA . ASP A 1 179 ? 16.253 8.160 -19.592 1.00 78.00 179 ASP A CA 1
ATOM 1360 C C . ASP A 1 179 ? 15.699 8.716 -18.281 1.00 78.00 179 ASP A C 1
ATOM 1362 O O . ASP A 1 179 ? 15.810 8.084 -17.228 1.00 78.00 179 ASP A O 1
ATOM 1366 N N . VAL A 1 180 ? 15.018 9.865 -18.348 1.00 82.19 180 VAL A N 1
ATOM 1367 C CA . VAL A 1 180 ? 14.345 10.472 -17.191 1.00 82.19 180 VAL A CA 1
ATOM 1368 C C . VAL A 1 180 ? 13.224 9.569 -16.679 1.00 82.19 180 VAL A C 1
ATOM 1370 O O . VAL A 1 180 ? 13.117 9.327 -15.474 1.00 82.19 180 VAL A O 1
ATOM 1373 N N . LEU A 1 181 ? 12.401 9.028 -17.580 1.00 82.94 181 LEU A N 1
ATOM 1374 C CA . LEU A 1 181 ? 11.316 8.121 -17.211 1.00 82.94 181 LEU A CA 1
ATOM 1375 C C . LEU A 1 181 ? 11.865 6.850 -16.554 1.00 82.94 181 LEU A C 1
ATOM 1377 O O . LEU A 1 181 ? 11.368 6.410 -15.511 1.00 82.94 181 LEU A O 1
ATOM 1381 N N . ARG A 1 182 ? 12.920 6.280 -17.148 1.00 83.25 182 ARG A N 1
ATOM 1382 C CA . ARG A 1 182 ? 13.600 5.078 -16.663 1.00 83.25 182 ARG A CA 1
ATOM 1383 C C . ARG A 1 182 ? 14.224 5.318 -15.298 1.00 83.25 182 ARG A C 1
ATOM 1385 O O . ARG A 1 182 ? 14.122 4.449 -14.435 1.00 83.25 182 ARG A O 1
ATOM 1392 N N . MET A 1 183 ? 14.799 6.498 -15.072 1.00 83.81 183 MET A N 1
ATOM 1393 C CA . MET A 1 183 ? 15.322 6.909 -13.771 1.00 83.81 183 MET A CA 1
ATOM 1394 C C . MET A 1 183 ? 14.219 6.938 -12.707 1.00 83.81 183 MET A C 1
ATOM 1396 O O . MET A 1 183 ? 14.401 6.349 -11.645 1.00 83.81 183 MET A O 1
ATOM 1400 N N . ILE A 1 184 ? 13.058 7.540 -12.993 1.00 86.62 184 ILE A N 1
ATOM 1401 C CA . ILE A 1 184 ? 11.923 7.599 -12.050 1.00 86.62 184 ILE A CA 1
ATOM 1402 C C . ILE A 1 184 ? 11.441 6.191 -11.682 1.00 86.62 184 ILE A C 1
ATOM 1404 O O . ILE A 1 184 ? 11.280 5.878 -10.500 1.00 86.62 184 ILE A O 1
ATOM 1408 N N . VAL A 1 185 ? 11.228 5.325 -12.678 1.00 87.56 185 VAL A N 1
ATOM 1409 C CA . VAL A 1 185 ? 10.778 3.949 -12.426 1.00 87.56 185 VAL A CA 1
ATOM 1410 C C . VAL A 1 185 ? 11.838 3.168 -11.656 1.00 87.56 185 VAL A C 1
ATOM 1412 O O . VAL A 1 185 ? 11.500 2.541 -10.655 1.00 87.56 185 VAL A O 1
ATOM 1415 N N . ARG A 1 186 ? 13.120 3.268 -12.031 1.00 87.06 186 ARG A N 1
ATOM 1416 C CA . ARG A 1 186 ? 14.233 2.630 -11.306 1.00 87.06 186 ARG A CA 1
ATOM 1417 C C . ARG A 1 186 ? 14.337 3.072 -9.865 1.00 87.06 186 ARG A C 1
ATOM 1419 O O . ARG A 1 186 ? 14.508 2.228 -8.997 1.00 87.06 186 ARG A O 1
ATOM 1426 N N . MET A 1 187 ? 14.185 4.363 -9.607 1.00 88.69 187 MET A N 1
ATOM 1427 C CA . MET A 1 187 ? 14.198 4.925 -8.262 1.00 88.69 187 MET A CA 1
ATOM 1428 C C . MET A 1 187 ? 13.090 4.314 -7.397 1.00 88.69 187 MET A C 1
ATOM 1430 O O . MET A 1 187 ? 13.295 4.003 -6.226 1.00 88.69 187 MET A O 1
ATOM 1434 N N . TYR A 1 188 ? 11.931 4.047 -7.998 1.00 89.62 188 TYR A N 1
ATOM 1435 C CA . TYR A 1 188 ? 10.837 3.364 -7.327 1.00 89.62 188 TYR A CA 1
ATOM 1436 C C . TYR A 1 188 ? 11.136 1.882 -7.058 1.00 89.62 188 TYR A C 1
ATOM 1438 O O . TYR A 1 188 ? 10.912 1.406 -5.943 1.00 89.62 188 TYR A O 1
ATOM 1446 N N . ILE A 1 189 ? 11.627 1.141 -8.057 1.00 89.69 189 ILE A N 1
ATOM 1447 C CA . ILE A 1 189 ? 11.890 -0.305 -7.947 1.00 89.69 189 ILE A CA 1
ATOM 1448 C C . ILE A 1 189 ? 13.274 -0.631 -7.365 1.00 89.69 189 ILE A C 1
ATOM 1450 O O . ILE A 1 189 ? 13.640 -1.800 -7.307 1.00 89.69 189 ILE A O 1
ATOM 1454 N N . MET A 1 190 ? 14.040 0.361 -6.909 1.00 89.62 190 MET A N 1
ATOM 1455 C CA . MET A 1 190 ? 15.443 0.194 -6.513 1.00 89.62 190 MET A CA 1
ATOM 1456 C C . MET A 1 190 ? 15.691 -0.925 -5.485 1.00 89.62 190 MET A C 1
ATOM 1458 O O . MET A 1 190 ? 16.613 -1.710 -5.697 1.00 89.62 190 MET A O 1
ATOM 1462 N N . PRO A 1 191 ? 14.859 -1.115 -4.441 1.00 89.81 191 PRO A N 1
ATOM 1463 C CA . PRO A 1 191 ? 15.054 -2.240 -3.527 1.00 89.81 191 PRO A CA 1
ATOM 1464 C C . PRO A 1 191 ? 14.922 -3.605 -4.217 1.00 89.81 191 PRO A C 1
ATOM 1466 O O . PRO A 1 191 ? 15.604 -4.555 -3.851 1.00 89.81 191 PRO A O 1
ATOM 1469 N N . TRP A 1 192 ? 14.080 -3.707 -5.249 1.00 89.62 192 TRP A N 1
ATOM 1470 C CA . TRP A 1 192 ? 13.963 -4.915 -6.067 1.00 89.62 192 TRP A CA 1
ATOM 1471 C C . TRP A 1 192 ? 15.168 -5.107 -6.983 1.00 89.62 192 TRP A C 1
ATOM 1473 O O . TRP A 1 192 ? 15.627 -6.234 -7.142 1.00 89.62 192 TRP A O 1
ATOM 1483 N N . VAL A 1 193 ? 15.705 -4.017 -7.539 1.00 88.62 193 VAL A N 1
ATOM 1484 C CA . VAL A 1 193 ? 16.943 -4.040 -8.335 1.00 88.62 193 VAL A CA 1
ATOM 1485 C C . VAL A 1 193 ? 18.093 -4.587 -7.489 1.00 88.62 193 VAL A C 1
ATOM 1487 O O . VAL A 1 193 ? 18.803 -5.485 -7.929 1.00 88.62 193 VAL A O 1
ATOM 1490 N N . ASN A 1 194 ? 18.213 -4.127 -6.244 1.00 88.00 194 ASN A N 1
ATOM 1491 C CA . ASN A 1 194 ? 19.230 -4.604 -5.310 1.00 88.00 194 ASN A CA 1
ATOM 1492 C C . ASN A 1 194 ? 19.071 -6.093 -4.955 1.00 88.00 194 ASN A C 1
ATOM 1494 O O . ASN A 1 194 ? 20.070 -6.777 -4.767 1.00 88.00 194 ASN A O 1
ATOM 1498 N N . ILE A 1 195 ? 17.837 -6.607 -4.873 1.00 87.56 195 ILE A N 1
ATOM 1499 C CA . ILE A 1 195 ? 17.570 -8.035 -4.609 1.00 87.56 195 ILE A CA 1
ATOM 1500 C C . ILE A 1 195 ? 17.957 -8.909 -5.806 1.00 87.56 195 ILE A C 1
ATOM 1502 O O . ILE A 1 195 ? 18.487 -10.001 -5.622 1.00 87.56 195 ILE A O 1
ATOM 1506 N N . VAL A 1 196 ? 17.653 -8.450 -7.022 1.00 85.06 196 VAL A N 1
ATOM 1507 C CA . VAL A 1 196 ? 17.957 -9.172 -8.267 1.00 85.06 196 VAL A CA 1
ATOM 1508 C C . VAL A 1 196 ? 19.455 -9.172 -8.581 1.00 85.06 196 VAL A C 1
ATOM 1510 O O . VAL A 1 196 ? 19.912 -10.067 -9.291 1.00 85.06 196 VAL A O 1
ATOM 1513 N N . ASP A 1 197 ? 20.189 -8.230 -7.985 1.00 80.31 197 ASP A N 1
ATOM 1514 C CA . ASP A 1 197 ? 21.588 -7.906 -8.242 1.00 80.31 197 ASP A CA 1
ATOM 1515 C C . ASP A 1 197 ? 21.819 -7.252 -9.615 1.00 80.31 197 ASP A C 1
ATOM 1517 O O . ASP A 1 197 ? 21.220 -7.610 -10.634 1.00 80.31 197 ASP A O 1
ATOM 1521 N N . THR A 1 198 ? 22.716 -6.266 -9.650 1.00 74.12 198 THR A N 1
ATOM 1522 C CA . THR A 1 198 ? 23.028 -5.514 -10.872 1.00 74.12 198 THR A CA 1
ATOM 1523 C C . THR A 1 198 ? 23.815 -6.352 -11.883 1.00 74.12 198 THR A C 1
ATOM 1525 O O . THR A 1 198 ? 23.796 -6.048 -13.078 1.00 74.12 198 THR A O 1
ATOM 1528 N N . GLY A 1 199 ? 24.452 -7.442 -11.438 1.00 72.81 199 GLY A N 1
ATOM 1529 C CA . GLY A 1 199 ? 25.133 -8.407 -12.298 1.00 72.81 199 GLY A CA 1
ATOM 1530 C C . GLY A 1 199 ? 24.188 -9.299 -13.113 1.00 72.81 199 GLY A C 1
ATOM 1531 O O . GLY A 1 199 ? 24.573 -9.805 -14.172 1.00 72.81 199 GLY A O 1
ATOM 1532 N N . ASN A 1 200 ? 22.933 -9.472 -12.684 1.00 81.94 200 ASN A N 1
ATOM 1533 C CA . ASN A 1 200 ? 21.977 -10.371 -13.330 1.00 81.94 200 ASN A CA 1
ATOM 1534 C C . ASN A 1 200 ? 21.133 -9.662 -14.402 1.00 81.94 200 ASN A C 1
ATOM 1536 O O . ASN A 1 200 ? 19.973 -9.300 -14.194 1.00 81.94 200 ASN A O 1
ATOM 1540 N N . ARG A 1 201 ? 21.700 -9.519 -15.603 1.00 80.00 201 ARG A N 1
ATOM 1541 C CA . ARG A 1 201 ? 21.068 -8.812 -16.738 1.00 80.00 201 ARG A CA 1
ATOM 1542 C C . ARG A 1 201 ? 19.693 -9.362 -17.128 1.00 80.00 201 ARG A C 1
ATOM 1544 O O . ARG A 1 201 ? 18.792 -8.595 -17.460 1.00 80.00 201 ARG A O 1
ATOM 1551 N N . VAL A 1 202 ? 19.521 -10.684 -17.082 1.00 85.31 202 VAL A N 1
ATOM 1552 C CA . VAL A 1 202 ? 18.241 -11.336 -17.404 1.00 85.31 202 VAL A CA 1
ATOM 1553 C C . VAL A 1 202 ? 17.209 -11.035 -16.321 1.00 85.31 202 VAL A C 1
ATOM 1555 O O . VAL A 1 202 ? 16.067 -10.703 -16.636 1.00 85.31 202 VAL A O 1
ATOM 1558 N N . GLY A 1 203 ? 17.612 -11.097 -15.050 1.00 83.75 203 GLY A N 1
ATOM 1559 C CA . GLY A 1 203 ? 16.758 -10.728 -13.926 1.00 83.75 203 GLY A CA 1
ATOM 1560 C C . GLY A 1 203 ? 16.307 -9.269 -13.994 1.00 83.75 203 GLY A C 1
ATOM 1561 O O . GLY A 1 203 ? 15.125 -8.989 -13.804 1.00 83.75 203 GLY A O 1
ATOM 1562 N N . LEU A 1 204 ? 17.215 -8.348 -14.327 1.00 84.81 204 LEU A N 1
ATOM 1563 C CA . LEU A 1 204 ? 16.895 -6.927 -14.484 1.00 84.81 204 LEU A CA 1
ATOM 1564 C C . LEU A 1 204 ? 15.908 -6.679 -15.627 1.00 84.81 204 LEU A C 1
ATOM 1566 O O . LEU A 1 204 ? 14.967 -5.909 -15.453 1.00 84.81 204 LEU A O 1
ATOM 1570 N N . LEU A 1 205 ? 16.063 -7.369 -16.762 1.00 85.19 205 LEU A N 1
ATOM 1571 C CA . LEU A 1 205 ? 15.114 -7.276 -17.875 1.00 85.19 205 LEU A CA 1
ATOM 1572 C C . LEU A 1 205 ? 13.709 -7.724 -17.453 1.00 85.19 205 LEU A C 1
ATOM 1574 O O . LEU A 1 205 ? 12.718 -7.059 -17.757 1.00 85.19 205 LEU A O 1
ATOM 1578 N N . TRP A 1 206 ? 13.613 -8.849 -16.739 1.00 86.94 206 TRP A N 1
ATOM 1579 C CA . TRP A 1 206 ? 12.335 -9.318 -16.208 1.00 86.94 206 TRP A CA 1
ATOM 1580 C C . TRP A 1 206 ? 11.751 -8.344 -15.192 1.00 86.94 206 TRP A C 1
ATOM 1582 O O . TRP A 1 206 ? 10.553 -8.080 -15.234 1.00 86.94 206 TRP A O 1
ATOM 1592 N N . LEU A 1 207 ? 12.576 -7.769 -14.321 1.00 87.31 207 LEU A N 1
ATOM 1593 C CA . LEU A 1 207 ? 12.132 -6.778 -13.350 1.00 87.31 207 LEU A CA 1
ATOM 1594 C C . LEU A 1 207 ? 11.607 -5.502 -14.028 1.00 87.31 207 LEU A C 1
ATOM 1596 O O . LEU A 1 207 ? 10.576 -4.979 -13.615 1.00 87.31 207 LEU A O 1
ATOM 1600 N N . GLU A 1 208 ? 12.263 -5.025 -15.086 1.00 85.38 208 GLU A N 1
ATOM 1601 C CA . GLU A 1 208 ? 11.813 -3.862 -15.860 1.00 85.38 208 GLU A CA 1
ATOM 1602 C C . GLU A 1 208 ? 10.487 -4.144 -16.585 1.00 85.38 208 GLU A C 1
ATOM 1604 O O . GLU A 1 208 ? 9.579 -3.312 -16.551 1.00 85.38 208 GLU A O 1
ATOM 1609 N N . ARG A 1 209 ? 10.304 -5.354 -17.132 1.00 86.88 209 ARG A N 1
ATOM 1610 C CA . ARG A 1 209 ? 9.025 -5.793 -17.724 1.00 86.88 209 ARG A CA 1
ATOM 1611 C C . ARG A 1 209 ? 7.911 -5.958 -16.689 1.00 86.88 209 ARG A C 1
ATOM 1613 O O . ARG A 1 209 ? 6.757 -5.640 -16.962 1.00 86.88 209 ARG A O 1
ATOM 1620 N N . LEU A 1 210 ? 8.247 -6.437 -15.491 1.00 87.19 210 LEU A N 1
ATOM 1621 C CA . LEU A 1 210 ? 7.315 -6.621 -14.373 1.00 87.19 210 LEU A CA 1
ATOM 1622 C C . LEU A 1 210 ? 7.150 -5.364 -13.507 1.00 87.19 210 LEU A C 1
ATOM 1624 O O . LEU A 1 210 ? 6.397 -5.396 -12.530 1.00 87.19 210 LEU A O 1
ATOM 1628 N N . SER A 1 211 ? 7.799 -4.254 -13.869 1.00 86.06 211 SER A N 1
ATOM 1629 C CA . SER A 1 211 ? 7.774 -3.001 -13.109 1.00 86.06 211 SER A CA 1
ATOM 1630 C C . SER A 1 211 ? 6.348 -2.521 -12.839 1.00 86.06 211 SER A C 1
ATOM 1632 O O . SER A 1 211 ? 6.046 -2.123 -11.720 1.00 86.06 211 SER A O 1
ATOM 1634 N N . VAL A 1 212 ? 5.433 -2.682 -13.801 1.00 87.44 212 VAL A N 1
ATOM 1635 C CA . VAL A 1 212 ? 4.004 -2.357 -13.653 1.00 87.44 212 VAL A CA 1
ATOM 1636 C C . VAL A 1 212 ? 3.370 -3.085 -12.463 1.00 87.44 212 VAL A C 1
ATOM 1638 O O . VAL A 1 212 ? 2.665 -2.473 -11.660 1.00 87.44 212 VAL A O 1
ATOM 1641 N N . LEU A 1 213 ? 3.638 -4.385 -12.309 1.00 88.81 213 LEU A N 1
ATOM 1642 C CA . LEU A 1 213 ? 3.090 -5.179 -11.206 1.00 88.81 213 LEU A CA 1
ATOM 1643 C C . LEU A 1 213 ? 3.726 -4.787 -9.874 1.00 88.81 213 LEU A C 1
ATOM 1645 O O . LEU A 1 213 ? 3.025 -4.629 -8.875 1.00 88.81 213 LEU A O 1
ATOM 1649 N N . VAL A 1 214 ? 5.045 -4.588 -9.868 1.00 89.62 214 VAL A N 1
ATOM 1650 C CA . VAL A 1 214 ? 5.795 -4.187 -8.671 1.00 89.62 214 VAL A CA 1
ATOM 1651 C C . VAL A 1 214 ? 5.340 -2.810 -8.173 1.00 89.62 214 VAL A C 1
ATOM 1653 O O . VAL A 1 214 ? 5.170 -2.603 -6.971 1.00 89.62 214 VAL A O 1
ATOM 1656 N N . MET A 1 215 ? 5.063 -1.885 -9.091 1.00 90.19 215 MET A N 1
ATOM 1657 C CA . MET A 1 215 ? 4.571 -0.538 -8.790 1.00 90.19 215 MET A CA 1
ATOM 1658 C C . MET A 1 215 ? 3.122 -0.511 -8.302 1.00 90.19 215 MET A C 1
ATOM 1660 O O . MET A 1 215 ? 2.727 0.411 -7.587 1.00 90.19 215 MET A O 1
ATOM 1664 N N . ALA A 1 216 ? 2.336 -1.545 -8.602 1.00 92.00 216 ALA A N 1
ATOM 1665 C CA . ALA A 1 216 ? 0.995 -1.700 -8.054 1.00 92.00 216 ALA A CA 1
ATOM 1666 C C . ALA A 1 216 ? 0.991 -2.224 -6.601 1.00 92.00 216 ALA A C 1
ATOM 1668 O O . ALA A 1 216 ? -0.031 -2.116 -5.916 1.00 92.00 216 ALA A O 1
ATOM 1669 N N . LEU A 1 217 ? 2.105 -2.766 -6.088 1.00 92.88 217 LEU A N 1
ATOM 1670 C CA . LEU A 1 217 ? 2.141 -3.412 -4.767 1.00 92.88 217 LEU A CA 1
ATOM 1671 C C . LEU A 1 217 ? 1.737 -2.483 -3.609 1.00 92.88 217 LEU A C 1
ATOM 1673 O O . LEU A 1 217 ? 0.958 -2.931 -2.762 1.00 92.88 217 LEU A O 1
ATOM 1677 N N . PRO A 1 218 ? 2.150 -1.200 -3.547 1.00 92.75 218 PRO A N 1
ATOM 1678 C CA . PRO A 1 218 ? 1.640 -0.285 -2.524 1.00 92.75 218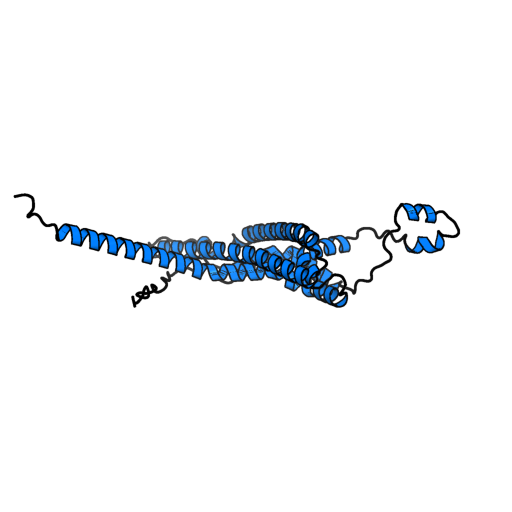 PRO A CA 1
ATOM 1679 C C . PRO A 1 218 ? 0.137 -0.023 -2.602 1.00 92.75 218 PRO A C 1
ATOM 1681 O O . PRO A 1 218 ? -0.511 0.118 -1.566 1.00 92.75 218 PRO A O 1
ATOM 1684 N N . ALA A 1 219 ? -0.448 0.017 -3.803 1.00 93.75 219 ALA A N 1
ATOM 1685 C CA . ALA A 1 219 ? -1.896 0.162 -3.951 1.00 93.75 219 ALA A CA 1
ATOM 1686 C C . ALA A 1 219 ? -2.630 -1.076 -3.418 1.00 93.75 219 ALA A C 1
ATOM 1688 O O . ALA A 1 219 ? -3.628 -0.955 -2.702 1.00 93.75 219 ALA A O 1
ATOM 1689 N N . VAL A 1 220 ? -2.100 -2.269 -3.705 1.00 94.44 220 VAL A N 1
ATOM 1690 C CA . VAL A 1 220 ? -2.640 -3.533 -3.189 1.00 94.44 220 VAL A CA 1
ATOM 1691 C C . VAL A 1 220 ? -2.495 -3.610 -1.669 1.00 94.44 220 VAL A C 1
ATOM 1693 O O . VAL A 1 220 ? -3.463 -3.939 -0.984 1.00 94.44 220 VAL A O 1
ATOM 1696 N N . SER A 1 221 ? -1.332 -3.262 -1.110 1.00 94.31 221 SER A N 1
ATOM 1697 C CA . SER A 1 221 ? -1.105 -3.291 0.341 1.00 94.31 221 SER A CA 1
ATOM 1698 C C . SER A 1 221 ? -2.014 -2.304 1.078 1.00 94.31 221 SER A C 1
ATOM 1700 O O . SER A 1 221 ? -2.610 -2.664 2.097 1.00 94.31 221 SER A O 1
ATOM 1702 N N . TYR A 1 222 ? -2.219 -1.109 0.521 1.00 94.75 222 TYR A N 1
ATOM 1703 C CA . TYR A 1 222 ? -3.176 -0.131 1.031 1.00 94.75 222 TYR A CA 1
ATOM 1704 C C . TYR A 1 222 ? -4.621 -0.641 0.962 1.00 94.75 222 TYR A C 1
ATOM 1706 O O . TYR A 1 222 ? -5.353 -0.549 1.950 1.00 94.75 222 TYR A O 1
ATOM 1714 N N . GLY A 1 223 ? -5.034 -1.233 -0.164 1.00 93.62 223 GLY A N 1
ATOM 1715 C CA . GLY A 1 223 ? -6.364 -1.826 -0.330 1.00 93.62 223 GLY A CA 1
ATOM 1716 C C . GLY A 1 223 ? -6.631 -2.970 0.655 1.00 93.62 223 GLY A C 1
ATOM 1717 O O . GLY A 1 223 ? -7.661 -2.986 1.332 1.00 93.62 223 GLY A O 1
ATOM 1718 N N . LEU A 1 224 ? -5.674 -3.888 0.816 1.00 94.12 224 LEU A N 1
ATOM 1719 C CA . LEU A 1 224 ? -5.744 -4.963 1.810 1.00 94.12 224 LEU A CA 1
ATOM 1720 C C . LEU A 1 224 ? -5.820 -4.402 3.234 1.00 94.12 224 LEU A C 1
ATOM 1722 O O . LEU A 1 224 ? -6.655 -4.848 4.026 1.00 94.12 224 LEU A O 1
ATOM 1726 N N . GLY A 1 225 ? -5.011 -3.388 3.541 1.00 93.81 225 GLY A N 1
ATOM 1727 C CA . GLY A 1 225 ? -5.069 -2.654 4.801 1.00 93.81 225 GLY A CA 1
ATOM 1728 C C . GLY A 1 225 ? -6.457 -2.077 5.057 1.00 93.81 225 GLY A C 1
ATOM 1729 O O . GLY A 1 225 ? -7.036 -2.306 6.117 1.00 93.81 225 GLY A O 1
ATOM 1730 N N . TYR A 1 226 ? -7.045 -1.415 4.061 1.00 94.31 226 TYR A N 1
ATOM 1731 C CA . TYR A 1 226 ? -8.376 -0.816 4.147 1.00 94.31 226 TYR A CA 1
ATOM 1732 C C . TYR A 1 226 ? -9.452 -1.824 4.554 1.00 94.31 226 TYR A C 1
ATOM 1734 O O . TYR A 1 226 ? -10.233 -1.556 5.472 1.00 94.31 226 TYR A O 1
ATOM 1742 N N . THR A 1 227 ? -9.449 -3.024 3.965 1.00 92.62 227 THR A N 1
ATOM 1743 C CA . THR A 1 227 ? -10.428 -4.066 4.327 1.00 92.62 227 THR A CA 1
ATOM 1744 C C . THR A 1 227 ? -10.330 -4.515 5.788 1.00 92.62 227 THR A C 1
ATOM 1746 O O . THR A 1 227 ? -11.319 -4.910 6.412 1.00 92.62 227 THR A O 1
ATOM 1749 N N . ARG A 1 228 ? -9.139 -4.400 6.383 1.00 92.19 228 ARG A N 1
ATOM 1750 C CA . ARG A 1 228 ? -8.870 -4.771 7.778 1.00 92.19 228 ARG A CA 1
ATOM 1751 C C . ARG A 1 228 ? -9.373 -3.731 8.776 1.00 92.19 228 ARG A C 1
ATOM 1753 O O . ARG A 1 228 ? -9.497 -4.056 9.960 1.00 92.19 228 ARG A O 1
ATOM 1760 N N . GLY A 1 229 ? -9.764 -2.542 8.311 1.00 89.25 229 GLY A N 1
ATOM 1761 C CA . GLY A 1 229 ? -10.381 -1.495 9.128 1.00 89.25 229 GLY A CA 1
ATOM 1762 C C . GLY A 1 229 ? -11.625 -1.963 9.897 1.00 89.25 229 GLY A C 1
ATOM 1763 O O . GLY A 1 229 ? -11.805 -1.598 11.059 1.00 89.25 229 GLY A O 1
ATOM 1764 N N . VAL A 1 230 ? -12.426 -2.868 9.317 1.00 89.94 230 VAL A N 1
ATOM 1765 C CA . VAL A 1 230 ? -13.585 -3.493 9.994 1.00 89.94 230 VAL A CA 1
ATOM 1766 C C . VAL A 1 230 ? -13.147 -4.291 11.227 1.00 89.94 230 VAL A C 1
ATOM 1768 O O . VAL A 1 230 ? -13.771 -4.229 12.291 1.00 89.94 230 VAL A O 1
ATOM 1771 N N . GLY A 1 231 ? -12.041 -5.027 11.104 1.00 89.25 231 GLY A N 1
ATOM 1772 C CA . GLY A 1 231 ? -11.459 -5.800 12.198 1.00 89.25 231 GLY A CA 1
ATOM 1773 C C . GLY A 1 231 ? -10.917 -4.906 13.311 1.00 89.25 231 GLY A C 1
ATOM 1774 O O . GLY A 1 231 ? -11.164 -5.183 14.485 1.00 89.25 231 GLY A O 1
ATOM 1775 N N . ILE A 1 232 ? -10.240 -3.808 12.955 1.00 89.38 232 ILE A N 1
ATOM 1776 C CA . ILE A 1 232 ? -9.763 -2.801 13.917 1.00 89.38 232 ILE A CA 1
ATOM 1777 C C . ILE A 1 232 ? -10.942 -2.231 14.704 1.00 89.38 232 ILE A C 1
ATOM 1779 O O . ILE A 1 232 ? -10.918 -2.217 15.934 1.00 89.38 232 ILE A O 1
ATOM 1783 N N . ARG A 1 233 ? -12.017 -1.837 14.014 1.00 89.12 233 ARG A N 1
ATOM 1784 C CA . ARG A 1 233 ? -13.196 -1.266 14.668 1.00 89.12 233 ARG A CA 1
ATOM 1785 C C . ARG A 1 233 ? -13.902 -2.264 15.589 1.00 89.12 233 ARG A C 1
ATOM 1787 O O . ARG A 1 233 ? -14.267 -1.920 16.711 1.00 89.12 233 ARG A O 1
ATOM 1794 N N . THR A 1 234 ? -14.007 -3.521 15.164 1.00 88.62 234 THR A N 1
ATOM 1795 C CA . THR A 1 234 ? -14.538 -4.617 15.992 1.00 88.62 234 THR A CA 1
ATOM 1796 C C . THR A 1 234 ? -13.707 -4.817 17.266 1.00 88.62 234 THR A C 1
ATOM 1798 O O . THR A 1 234 ? -14.270 -5.002 18.346 1.00 88.62 234 THR A O 1
ATOM 1801 N N . ARG A 1 235 ? -12.369 -4.746 17.178 1.00 88.50 235 ARG A N 1
ATOM 1802 C CA . ARG A 1 235 ? -11.484 -4.822 18.355 1.00 88.50 235 ARG A CA 1
ATOM 1803 C C . ARG A 1 235 ? -11.734 -3.666 19.316 1.00 88.50 235 ARG A C 1
ATOM 1805 O O . ARG A 1 235 ? -11.965 -3.928 20.488 1.00 88.50 235 ARG A O 1
ATOM 1812 N N . VAL A 1 236 ? -11.823 -2.432 18.814 1.00 87.31 236 VAL A N 1
ATOM 1813 C CA . VAL A 1 236 ? -12.132 -1.248 19.637 1.00 87.31 236 VAL A CA 1
ATOM 1814 C C . VAL A 1 236 ? -13.451 -1.424 20.399 1.00 87.31 236 VAL A C 1
ATOM 1816 O O . VAL A 1 236 ? -13.500 -1.203 21.608 1.00 87.31 236 VAL A O 1
ATOM 1819 N N . HIS A 1 237 ? -14.520 -1.884 19.740 1.00 86.44 237 HIS A N 1
ATOM 1820 C CA . HIS A 1 237 ? -15.794 -2.145 20.428 1.00 86.44 237 HIS A CA 1
ATOM 1821 C C . HIS A 1 237 ? -15.690 -3.260 21.460 1.00 86.44 237 HIS A C 1
ATOM 1823 O O . HIS A 1 237 ? -16.282 -3.165 22.538 1.00 86.44 237 HIS A O 1
ATOM 1829 N N . THR A 1 238 ? -14.927 -4.304 21.142 1.00 85.12 238 THR A N 1
ATOM 1830 C CA . THR A 1 238 ? -14.668 -5.405 22.069 1.00 85.12 238 THR A CA 1
ATOM 1831 C C . THR A 1 238 ? -13.950 -4.876 23.307 1.00 85.12 238 THR A C 1
ATOM 1833 O O . THR A 1 238 ? -14.444 -5.083 24.411 1.00 85.12 238 THR A O 1
ATOM 1836 N N . ASP A 1 239 ? -12.875 -4.102 23.147 1.00 88.19 239 ASP A N 1
ATOM 1837 C CA . ASP A 1 239 ? -12.103 -3.502 24.240 1.00 88.19 239 ASP A CA 1
ATOM 1838 C C . ASP A 1 239 ? -12.957 -2.580 25.118 1.00 88.19 239 ASP A C 1
ATOM 1840 O O . ASP A 1 239 ? -12.901 -2.660 26.350 1.00 88.19 239 ASP A O 1
ATOM 1844 N N . ILE A 1 240 ? -13.831 -1.771 24.509 1.00 86.94 240 ILE A N 1
ATOM 1845 C CA . ILE A 1 240 ? -14.802 -0.940 25.234 1.00 86.94 240 ILE A CA 1
ATOM 1846 C C . ILE A 1 240 ? -15.752 -1.816 26.063 1.00 86.94 240 ILE A C 1
ATOM 1848 O O . ILE A 1 240 ? -15.982 -1.536 27.244 1.00 86.94 240 ILE A O 1
ATOM 1852 N N . ALA A 1 241 ? -16.294 -2.891 25.486 1.00 87.44 241 ALA A N 1
ATOM 1853 C CA . ALA A 1 241 ? -17.183 -3.810 26.193 1.00 87.44 241 ALA A CA 1
ATOM 1854 C C . ALA A 1 241 ? -16.462 -4.539 27.343 1.00 87.44 241 ALA A C 1
ATOM 1856 O O . ALA A 1 241 ? -17.008 -4.656 28.447 1.00 87.44 241 ALA A O 1
ATOM 1857 N N . MET A 1 242 ? -15.211 -4.963 27.130 1.00 85.56 242 MET A N 1
ATOM 1858 C CA . MET A 1 242 ? -14.364 -5.544 28.177 1.00 85.56 242 MET A CA 1
ATOM 1859 C C . MET A 1 242 ? -14.128 -4.542 29.313 1.00 85.56 242 MET A C 1
ATOM 1861 O O . MET A 1 242 ? -14.261 -4.893 30.491 1.00 85.56 242 MET A O 1
ATOM 1865 N N . GLY A 1 243 ? -13.836 -3.285 28.970 1.00 89.19 243 GLY A N 1
ATOM 1866 C CA . GLY A 1 243 ? -13.654 -2.184 29.911 1.00 89.19 243 GLY A CA 1
ATOM 1867 C C . GLY A 1 243 ? -14.899 -1.931 30.759 1.00 89.19 243 GLY A C 1
ATOM 1868 O O . GLY A 1 243 ? -14.809 -1.926 31.991 1.00 89.19 243 GLY A O 1
ATOM 1869 N N . LYS A 1 244 ? -16.074 -1.815 30.126 1.00 91.12 244 LYS A N 1
ATOM 1870 C CA . LYS A 1 244 ? -17.366 -1.657 30.818 1.00 91.12 244 LYS A CA 1
ATOM 1871 C C . LYS A 1 244 ? -17.647 -2.824 31.763 1.00 91.12 244 LYS A C 1
ATOM 1873 O O . LYS A 1 244 ? -17.969 -2.606 32.928 1.00 91.12 244 LYS A O 1
ATOM 1878 N N . ARG A 1 245 ? -17.432 -4.068 31.321 1.00 87.50 245 ARG A N 1
ATOM 1879 C CA . ARG A 1 245 ? -17.617 -5.262 32.165 1.00 87.50 245 ARG A CA 1
ATOM 1880 C C . ARG A 1 245 ? -16.665 -5.281 33.364 1.00 87.50 245 ARG A C 1
ATOM 1882 O O . ARG A 1 245 ? -17.066 -5.663 34.464 1.00 87.50 245 ARG A O 1
ATOM 1889 N N . LYS A 1 246 ? -15.403 -4.877 33.174 1.00 90.12 246 LYS A N 1
ATOM 1890 C CA . LYS A 1 246 ? -14.409 -4.789 34.256 1.00 90.12 246 LYS A CA 1
ATOM 1891 C C . LYS A 1 246 ? -14.796 -3.718 35.279 1.00 90.12 246 LYS A C 1
ATOM 1893 O O . LYS A 1 246 ? -14.673 -3.985 36.473 1.00 90.12 246 LYS A O 1
ATOM 1898 N N . ARG A 1 247 ? -15.293 -2.558 34.828 1.00 90.31 247 ARG A N 1
ATOM 1899 C CA . ARG A 1 247 ? -15.821 -1.485 35.693 1.00 90.31 247 ARG A CA 1
ATOM 1900 C C . ARG A 1 247 ? -17.049 -1.952 36.479 1.00 90.31 247 ARG A C 1
ATOM 1902 O O . ARG A 1 247 ? -16.978 -1.992 37.702 1.00 90.31 247 ARG A O 1
ATOM 1909 N N . ALA A 1 248 ? -18.061 -2.501 35.806 1.00 89.88 248 ALA A N 1
ATOM 1910 C CA . ALA A 1 248 ? -19.260 -3.040 36.455 1.00 89.88 248 ALA A CA 1
ATOM 1911 C C . ALA A 1 248 ? -18.942 -4.142 37.486 1.00 89.88 248 ALA A C 1
ATOM 1913 O O . ALA A 1 248 ? -19.556 -4.225 38.548 1.00 89.88 248 ALA A O 1
ATOM 1914 N N . ARG A 1 249 ? -17.942 -4.999 37.222 1.00 89.62 249 ARG A N 1
ATOM 1915 C CA . ARG A 1 249 ? -17.497 -6.012 38.195 1.00 89.62 249 ARG A CA 1
ATOM 1916 C C . ARG A 1 249 ? -16.825 -5.388 39.421 1.00 89.62 249 ARG A C 1
ATOM 1918 O O . ARG A 1 249 ? -16.977 -5.932 40.514 1.00 89.62 249 ARG A O 1
ATOM 1925 N N . LYS A 1 250 ? -16.061 -4.304 39.254 1.00 90.81 250 LYS A N 1
ATOM 1926 C CA . LYS A 1 250 ? -15.454 -3.568 40.373 1.00 90.81 250 LYS A CA 1
ATOM 1927 C C . LYS A 1 250 ? -16.527 -2.870 41.208 1.00 90.81 250 LYS A C 1
ATOM 1929 O O . LYS A 1 250 ? -16.527 -3.047 42.420 1.00 90.81 250 LYS A O 1
ATOM 1934 N N . GLU A 1 251 ? -17.473 -2.193 40.565 1.00 91.19 251 GLU A N 1
ATOM 1935 C CA . GLU A 1 251 ? -18.601 -1.522 41.226 1.00 91.19 251 GLU A CA 1
ATOM 1936 C C . GLU A 1 251 ? -19.458 -2.514 42.018 1.00 91.19 251 GLU A C 1
ATOM 1938 O O . GLU A 1 251 ? -19.673 -2.317 43.208 1.00 91.19 251 GLU A O 1
ATOM 1943 N N . ARG A 1 252 ? -19.834 -3.658 41.424 1.00 89.38 252 ARG A N 1
ATOM 1944 C CA . ARG A 1 252 ? -20.570 -4.722 42.136 1.00 89.38 252 ARG A CA 1
ATOM 1945 C C . ARG A 1 252 ? -19.807 -5.270 43.344 1.00 89.38 252 ARG A C 1
ATOM 1947 O O . ARG A 1 252 ? -20.423 -5.623 44.344 1.00 89.38 252 ARG A O 1
ATOM 1954 N N . LYS A 1 253 ? -18.474 -5.373 43.271 1.00 89.38 253 LYS A N 1
ATOM 1955 C CA . LYS A 1 253 ? -17.649 -5.791 44.419 1.00 89.38 253 LYS A CA 1
ATOM 1956 C C . LYS A 1 253 ? -17.615 -4.724 45.513 1.00 89.38 253 LYS A C 1
ATOM 1958 O O . LYS A 1 253 ? -17.723 -5.078 46.679 1.00 89.38 253 LYS A O 1
ATOM 1963 N N . GLN A 1 254 ? -17.481 -3.451 45.146 1.00 87.00 254 GLN A N 1
ATOM 1964 C CA . GLN A 1 254 ? -17.490 -2.335 46.094 1.00 87.00 254 GLN A CA 1
ATOM 1965 C C . GLN A 1 254 ? -18.857 -2.177 46.765 1.00 87.00 254 GLN A C 1
ATOM 1967 O O . GLN A 1 254 ? -18.914 -2.012 47.976 1.00 87.00 254 GLN A O 1
ATOM 1972 N N . GLN A 1 255 ? -19.950 -2.306 46.010 1.00 82.69 255 GLN A N 1
ATOM 1973 C CA . GLN A 1 255 ? -21.307 -2.326 46.557 1.00 82.69 255 GLN A CA 1
ATOM 1974 C C . GLN A 1 255 ? -21.487 -3.487 47.538 1.00 82.69 255 GLN A C 1
ATOM 1976 O O . GLN A 1 255 ? -21.908 -3.259 48.663 1.00 82.69 255 GLN A O 1
ATOM 1981 N N . ARG A 1 256 ? -21.080 -4.713 47.177 1.00 83.25 256 ARG A N 1
ATOM 1982 C CA . ARG A 1 256 ? -21.131 -5.863 48.100 1.00 83.25 256 ARG A CA 1
ATOM 1983 C C . ARG A 1 256 ? -20.285 -5.665 49.359 1.00 83.25 256 ARG A C 1
ATOM 1985 O O . ARG A 1 256 ? -20.727 -6.049 50.430 1.00 83.25 256 ARG A O 1
ATOM 1992 N N . ALA A 1 257 ? -19.107 -5.051 49.246 1.00 79.88 257 ALA A N 1
ATOM 1993 C CA . ALA A 1 257 ? -18.256 -4.748 50.397 1.00 79.88 257 ALA A CA 1
ATOM 1994 C C . ALA A 1 257 ? -18.827 -3.634 51.295 1.00 79.88 257 ALA A C 1
ATOM 1996 O O . ALA A 1 257 ? -18.588 -3.646 52.496 1.00 79.88 257 ALA A O 1
ATOM 1997 N N . ARG A 1 258 ? -19.577 -2.677 50.731 1.00 75.62 258 ARG A N 1
ATOM 1998 C CA . ARG A 1 258 ? -20.309 -1.658 51.503 1.00 75.62 258 ARG A CA 1
ATOM 1999 C C . ARG A 1 258 ? -21.524 -2.256 52.208 1.00 75.62 258 ARG A C 1
ATOM 2001 O O . ARG A 1 258 ? -21.736 -1.969 53.373 1.00 75.62 258 ARG A O 1
ATOM 2008 N N . VAL A 1 259 ? -22.266 -3.133 51.530 1.00 70.38 259 VAL A N 1
ATOM 2009 C CA . VAL A 1 259 ? -23.413 -3.847 52.115 1.00 70.38 259 VAL A CA 1
ATOM 2010 C C . VAL A 1 259 ? -22.973 -4.834 53.204 1.00 70.38 259 VAL A C 1
ATOM 2012 O O . VAL A 1 259 ? -23.655 -4.952 54.212 1.00 70.38 259 VAL A O 1
ATOM 2015 N N . SER A 1 260 ? -21.822 -5.508 53.061 1.00 62.62 260 SER A N 1
ATOM 2016 C CA . SER A 1 260 ? -21.318 -6.415 54.108 1.00 62.62 260 SER A CA 1
ATOM 2017 C C . SER A 1 260 ? -20.701 -5.697 55.313 1.00 62.62 260 SER A C 1
ATOM 2019 O O . SER A 1 260 ? -20.419 -6.349 56.309 1.00 62.62 260 SER A O 1
ATOM 2021 N N . LYS A 1 261 ? -20.448 -4.386 55.224 1.00 62.25 261 LYS A N 1
ATOM 2022 C CA . LYS A 1 261 ? -20.032 -3.527 56.344 1.00 62.25 261 LYS A CA 1
ATOM 2023 C C . LYS A 1 261 ? -21.227 -2.723 56.884 1.00 62.25 261 LYS A C 1
ATOM 2025 O O . LYS A 1 261 ? -21.093 -1.535 57.155 1.00 62.25 261 LYS A O 1
ATOM 2030 N N . GLY A 1 262 ? -22.402 -3.357 56.939 1.00 54.81 262 GLY A N 1
ATOM 2031 C CA . GLY A 1 262 ? -23.647 -2.757 57.425 1.00 54.81 262 GLY A CA 1
ATOM 2032 C C . GLY A 1 262 ? -23.560 -2.204 58.863 1.00 54.81 262 GLY A C 1
ATOM 2033 O O . GLY A 1 262 ? -22.579 -2.459 59.559 1.00 54.81 262 GLY A O 1
ATOM 2034 N N . PRO A 1 263 ? -24.578 -1.436 59.296 1.00 57.38 263 PRO A N 1
ATOM 2035 C CA . PRO A 1 263 ? -24.516 -0.344 60.285 1.00 57.38 263 PRO A CA 1
ATOM 2036 C C . PRO A 1 263 ? -24.337 -0.739 61.769 1.00 57.38 263 PRO A C 1
ATOM 2038 O O . PRO A 1 263 ? -24.721 0.021 62.647 1.00 57.38 263 PRO A O 1
ATOM 2041 N N . GLU A 1 264 ? -23.730 -1.882 62.085 1.00 50.41 264 GLU A N 1
ATOM 2042 C CA . GLU A 1 264 ? -23.542 -2.346 63.475 1.00 50.41 264 GLU A CA 1
ATOM 2043 C C . GLU A 1 264 ? -22.241 -1.858 64.144 1.00 50.41 264 GLU A C 1
ATOM 2045 O O . GLU A 1 264 ? -21.906 -2.300 65.234 1.00 50.41 264 GLU A O 1
ATOM 2050 N N . GLN A 1 265 ? -21.492 -0.938 63.525 1.00 51.84 265 GLN A N 1
ATOM 2051 C CA . GLN A 1 265 ? -20.274 -0.353 64.123 1.00 51.84 265 GLN A CA 1
ATOM 2052 C C . GLN A 1 265 ? -20.444 1.107 64.579 1.00 51.84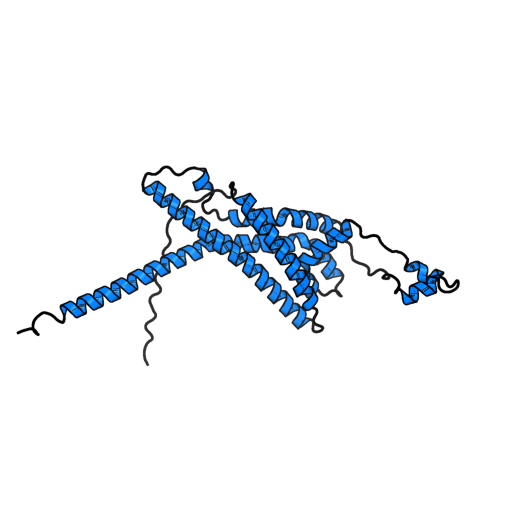 265 GLN A C 1
ATOM 2054 O O . GLN A 1 265 ? -19.454 1.814 64.743 1.00 51.84 265 GLN A O 1
ATOM 2059 N N . LEU A 1 266 ? -21.687 1.573 64.742 1.00 47.94 266 LEU A N 1
ATOM 2060 C CA . LEU A 1 266 ? -22.006 2.936 65.196 1.00 47.94 266 LEU A CA 1
ATOM 2061 C C . LEU A 1 266 ? -22.864 2.991 66.474 1.00 47.94 266 LEU A C 1
ATOM 2063 O O . LEU A 1 266 ? -23.304 4.081 66.828 1.00 47.94 266 LEU A O 1
ATOM 2067 N N . ASN A 1 267 ? -23.059 1.864 67.169 1.00 41.00 267 ASN A N 1
ATOM 2068 C CA . ASN A 1 267 ? -23.623 1.842 68.523 1.00 41.00 267 ASN A CA 1
ATOM 2069 C C . ASN A 1 267 ? -22.547 1.488 69.546 1.00 41.00 267 ASN A C 1
ATOM 2071 O O . ASN A 1 267 ? -21.813 0.507 69.288 1.00 41.00 267 ASN A O 1
#

Radius of gyration: 29.83 Å; chains: 1; bounding box: 83×42×102 Å

Foldseek 3Di:
DDPPPDDPQDDFDADDFFAAALDAPCLLVLLQVLLVLLVVLLVVLLVQLVVLLDPDLVSLQVSLVVVVVVSLVVLLQLLLQQLLVLRVLRRVQVVCVVVVHDDDNNSSNSHHDLNNLLSSLCSSLVVLLVLLQVQLVVQDQDDPQDEADPPVCVVVLPPPVCVVVNVSRVCPPDCDPNNVSVSSLCSSCSSVCSNQDPPNRVSVSVCSNCSSVVSSSSSVSSSNSSNCSSVVNSVVVSVVVVVVVVVVVVVVVVVVVVVVVDDPPPD